Protein AF-A0A433PZR9-F1 (afdb_monomer_lite)

Secondary structure (DSSP, 8-state):
--S----EEEEEE--S---SS----EEEE-SS--EE----HHHHSS-STTSHHHHTTTPPEEEEETTTTEEEESSGGGHHHHHHHHHHTHHHHTEEEEEETHHHHHTTS--TTT-TTS-SEEEEEPTT----S-SS--EE--SSSHHHH---EEEE-TTSPPEEEEEEE-GGGHHHHHHHHTT--GGGSHHHHHHTPPPPTT--

Structure (mmCIF, N/CA/C/O backbone):
data_AF-A0A433PZR9-F1
#
_entry.id   AF-A0A433PZR9-F1
#
loop_
_atom_site.group_PDB
_atom_site.id
_atom_site.type_symbol
_atom_site.label_atom_id
_atom_site.label_alt_id
_atom_site.label_comp_id
_atom_site.label_asym_id
_atom_site.label_entity_id
_atom_site.label_seq_id
_atom_site.pdbx_PDB_ins_code
_atom_site.Cartn_x
_atom_site.Cartn_y
_atom_site.Cartn_z
_atom_site.occupancy
_atom_site.B_iso_or_equiv
_atom_site.auth_seq_id
_atom_site.auth_comp_id
_atom_site.auth_asym_id
_atom_site.auth_atom_id
_atom_site.pdbx_PDB_model_num
ATOM 1 N N . MET A 1 1 ? -4.577 -17.473 -1.925 1.00 27.92 1 MET A N 1
ATOM 2 C CA . MET A 1 1 ? -4.384 -16.644 -0.722 1.00 27.92 1 MET A CA 1
ATOM 3 C C . MET A 1 1 ? -2.933 -16.210 -0.752 1.00 27.92 1 MET A C 1
ATOM 5 O O . MET A 1 1 ? -2.076 -17.038 -0.481 1.00 27.92 1 MET A O 1
ATOM 9 N N . SER A 1 2 ? -2.653 -15.019 -1.280 1.00 31.70 2 SER A N 1
ATOM 10 C CA . SER A 1 2 ? -1.292 -14.481 -1.377 1.00 31.70 2 SER A CA 1
ATOM 11 C C . SER A 1 2 ? -0.936 -13.760 -0.079 1.00 31.70 2 SER A C 1
ATOM 13 O O . SER A 1 2 ? -1.771 -13.080 0.507 1.00 31.70 2 SER A O 1
ATOM 15 N N . GLU A 1 3 ? 0.303 -13.952 0.346 1.00 33.44 3 GLU A N 1
ATOM 16 C CA . GLU A 1 3 ? 0.946 -13.630 1.628 1.00 33.44 3 GLU A CA 1
ATOM 17 C C . GLU A 1 3 ? 1.118 -12.115 1.903 1.00 33.44 3 GLU A C 1
ATOM 19 O O . GLU A 1 3 ? 2.090 -11.697 2.512 1.00 33.44 3 GLU A O 1
ATOM 24 N N . TRP A 1 4 ? 0.185 -11.275 1.433 1.00 39.66 4 TRP A N 1
ATOM 25 C CA . TRP A 1 4 ? 0.282 -9.805 1.428 1.00 39.66 4 TRP A CA 1
ATOM 26 C C . TRP A 1 4 ? -0.793 -9.100 2.272 1.00 39.66 4 TRP A C 1
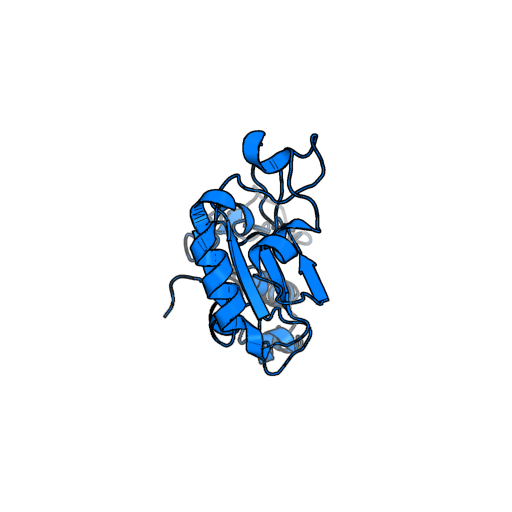ATOM 28 O O . TRP A 1 4 ? -1.127 -7.928 2.073 1.00 39.66 4 TRP A O 1
ATOM 38 N N . GLU A 1 5 ? -1.400 -9.798 3.228 1.00 41.00 5 GLU A N 1
ATOM 39 C CA . GLU A 1 5 ? -2.289 -9.111 4.158 1.00 41.00 5 GLU A CA 1
ATOM 40 C C . GLU A 1 5 ? -1.458 -8.124 4.990 1.00 41.00 5 GLU A C 1
ATOM 42 O O . GLU A 1 5 ? -0.450 -8.477 5.588 1.00 41.00 5 GLU A O 1
ATOM 47 N N . ARG A 1 6 ? -1.855 -6.848 4.998 1.00 54.22 6 ARG A N 1
ATOM 48 C CA . ARG A 1 6 ? -1.232 -5.788 5.806 1.00 54.22 6 ARG A CA 1
ATOM 49 C C . ARG A 1 6 ? -1.562 -6.050 7.274 1.00 54.22 6 ARG A C 1
ATOM 51 O O . ARG A 1 6 ? -2.506 -5.463 7.798 1.00 54.22 6 ARG A O 1
ATOM 58 N N . THR A 1 7 ? -0.867 -7.001 7.891 1.00 48.09 7 THR A N 1
ATOM 59 C CA . THR A 1 7 ? -1.239 -7.599 9.174 1.00 48.09 7 THR A CA 1
ATOM 60 C C . THR A 1 7 ? -0.633 -6.831 10.342 1.00 48.09 7 THR A C 1
ATOM 62 O O . THR A 1 7 ? 0.575 -6.820 10.530 1.00 48.09 7 THR A O 1
ATOM 65 N N . LYS A 1 8 ? -1.444 -6.204 11.189 1.00 55.69 8 LYS A N 1
ATOM 66 C CA . LYS A 1 8 ? -0.955 -5.585 12.432 1.00 55.69 8 LYS A CA 1
ATOM 67 C C . LYS A 1 8 ? -1.253 -6.449 13.645 1.00 55.69 8 LYS A C 1
ATOM 69 O O . LYS A 1 8 ? -2.265 -7.139 13.674 1.00 55.69 8 LYS A O 1
ATOM 74 N N . GLU A 1 9 ? -0.429 -6.313 14.681 1.00 54.94 9 GLU A N 1
ATOM 75 C CA . GLU A 1 9 ? -0.807 -6.707 16.039 1.00 54.94 9 GLU A CA 1
ATOM 76 C C . GLU A 1 9 ? -1.546 -5.557 16.736 1.00 54.94 9 GLU A C 1
ATOM 78 O O . GLU A 1 9 ? -1.141 -4.392 16.658 1.00 54.94 9 GLU A O 1
ATOM 83 N N . MET A 1 10 ? -2.604 -5.891 17.470 1.00 73.06 10 MET A N 1
ATOM 84 C CA . MET A 1 10 ? -3.431 -4.935 18.198 1.00 73.06 10 MET A CA 1
ATOM 85 C C . MET A 1 10 ? -3.244 -5.106 19.707 1.00 73.06 10 MET A C 1
ATOM 87 O O . MET A 1 10 ? -3.272 -6.214 20.245 1.00 73.06 10 MET A O 1
ATOM 91 N N . ARG A 1 11 ? -3.074 -3.993 20.428 1.00 67.50 11 ARG A N 1
ATOM 92 C CA . ARG A 1 11 ? -3.120 -3.980 21.899 1.00 67.50 11 ARG A CA 1
ATOM 93 C C . ARG A 1 11 ? -4.360 -3.240 22.382 1.00 67.50 11 ARG A C 1
ATOM 95 O O . ARG A 1 11 ? -4.650 -2.142 21.913 1.00 67.50 11 ARG A O 1
ATOM 102 N N . VAL A 1 12 ? -5.056 -3.838 23.341 1.00 67.56 12 VAL A N 1
ATOM 103 C CA . VAL A 1 12 ? -6.233 -3.275 24.005 1.00 67.56 12 VAL A CA 1
ATOM 104 C C . VAL A 1 12 ? -5.864 -2.977 25.457 1.00 67.56 12 VAL A C 1
ATOM 106 O O . VAL A 1 12 ? -5.332 -3.851 26.139 1.00 67.56 12 VAL A O 1
ATOM 109 N N . GLY A 1 13 ? -6.082 -1.744 25.915 1.00 56.75 13 GLY A N 1
ATOM 110 C CA . GLY A 1 13 ? -5.731 -1.299 27.270 1.00 56.75 13 GLY A CA 1
ATOM 111 C C . GLY A 1 13 ? -6.943 -0.971 28.149 1.00 56.75 13 GLY A C 1
ATOM 112 O O . GLY A 1 13 ? -7.964 -0.516 27.636 1.00 56.75 13 GLY A O 1
ATOM 113 N N . GLU A 1 14 ? -6.770 -1.145 29.463 1.00 48.28 14 GLU A N 1
ATOM 114 C CA . GLU A 1 14 ? -7.692 -0.783 30.557 1.00 48.28 14 GLU A CA 1
ATOM 115 C C . GLU A 1 14 ? -7.048 0.308 31.443 1.00 48.28 14 GLU A C 1
ATOM 117 O O . GLU A 1 14 ? -5.818 0.386 31.516 1.00 48.28 14 GLU A O 1
ATOM 122 N N . SER A 1 15 ? -7.850 1.120 32.144 1.00 43.47 15 SER A N 1
ATOM 123 C CA . SER A 1 15 ? -7.386 2.000 33.233 1.00 43.47 15 SER A CA 1
ATOM 124 C C . SER A 1 15 ? -8.035 1.615 34.564 1.00 43.47 15 SER A C 1
ATOM 126 O O . SER A 1 15 ? -9.212 1.264 34.581 1.00 43.47 15 SER A O 1
ATOM 128 N N . GLU A 1 16 ? -7.321 1.778 35.681 1.00 47.66 16 GLU A N 1
ATOM 129 C CA . GLU A 1 16 ? -7.870 1.572 37.028 1.00 47.66 16 GLU A CA 1
ATOM 130 C C . GLU A 1 16 ? -9.112 2.452 37.290 1.00 47.66 16 GLU A C 1
ATOM 132 O O . GLU A 1 16 ? -9.072 3.667 37.105 1.00 47.66 16 GLU A O 1
ATOM 137 N N . ASN A 1 17 ? -10.212 1.805 37.704 1.00 46.81 17 ASN A N 1
ATOM 138 C CA . ASN A 1 17 ? -11.465 2.347 38.256 1.00 46.81 17 ASN A CA 1
ATOM 139 C C . ASN A 1 17 ? -11.809 3.811 37.910 1.00 46.81 17 ASN A C 1
ATOM 141 O O . ASN A 1 17 ? -11.573 4.726 38.701 1.00 46.81 17 ASN A O 1
ATOM 145 N N . VAL A 1 18 ? -12.510 4.019 36.791 1.00 47.97 18 VAL A N 1
ATOM 146 C CA . VAL A 1 18 ? -13.209 5.285 36.517 1.00 47.97 18 VAL A CA 1
ATOM 147 C C . VAL A 1 18 ? -14.696 5.115 36.833 1.00 47.97 18 VAL A C 1
ATOM 149 O O . VAL A 1 18 ? -15.416 4.367 36.171 1.00 47.97 18 VAL A O 1
ATOM 152 N N . SER A 1 19 ? -15.165 5.806 37.873 1.00 45.94 19 SER A N 1
ATOM 153 C CA . SER A 1 19 ? -16.570 5.846 38.276 1.00 45.94 19 SER A CA 1
ATOM 154 C C . SER A 1 19 ? -17.434 6.569 37.232 1.00 45.94 19 SER A C 1
ATOM 156 O O . SER A 1 19 ? -17.274 7.755 36.970 1.00 45.94 19 SER A O 1
ATOM 158 N N . SER A 1 20 ? -18.361 5.819 36.630 1.00 50.31 20 SER A N 1
ATOM 159 C CA . SER A 1 20 ? -19.665 6.243 36.079 1.00 50.31 20 SER A CA 1
ATOM 160 C C . SER A 1 20 ? -19.802 7.642 35.437 1.00 50.31 20 SER A C 1
ATOM 162 O O . SER A 1 20 ? -20.786 8.337 35.693 1.00 50.31 20 SER A O 1
ATOM 164 N N . GLY A 1 21 ? -18.892 8.044 34.548 1.00 44.69 21 GLY A N 1
ATOM 165 C CA . GLY A 1 21 ? -19.048 9.245 33.720 1.00 44.69 21 GLY A CA 1
ATOM 166 C C . GLY A 1 21 ? -18.350 9.074 32.374 1.00 44.69 21 GLY A C 1
ATOM 167 O O . GLY A 1 21 ? -17.197 8.665 32.354 1.00 44.69 21 GLY A O 1
ATOM 168 N N . ASN A 1 22 ? -19.086 9.313 31.277 1.00 45.94 22 ASN A N 1
ATOM 169 C CA . ASN A 1 22 ? -18.684 9.266 29.859 1.00 45.94 22 ASN A CA 1
ATOM 170 C C . ASN A 1 22 ? -17.296 8.662 29.584 1.00 45.94 22 ASN A C 1
ATOM 172 O O . ASN A 1 22 ? -16.284 9.361 29.604 1.00 45.94 22 ASN A O 1
ATOM 176 N N . ALA A 1 23 ? -17.268 7.359 29.292 1.00 50.34 23 ALA A N 1
ATOM 177 C CA . ALA A 1 23 ? -16.049 6.665 28.900 1.00 50.34 23 ALA A CA 1
ATOM 178 C C . ALA A 1 23 ? -15.468 7.323 27.638 1.00 50.34 23 ALA A C 1
ATOM 180 O O . ALA A 1 23 ? -16.079 7.296 26.572 1.00 50.34 23 ALA A O 1
ATOM 181 N N . CYS A 1 24 ? -14.295 7.940 27.764 1.00 49.03 24 CYS A N 1
ATOM 182 C CA . CYS A 1 24 ? -13.573 8.484 26.623 1.00 49.03 24 CYS A CA 1
ATOM 183 C C . CYS A 1 24 ? -12.983 7.313 25.825 1.00 49.03 24 CYS A C 1
ATOM 185 O O . CYS A 1 24 ? -12.173 6.545 26.350 1.00 49.03 24 CYS A O 1
ATOM 187 N N . HIS A 1 25 ? -13.421 7.144 24.578 1.00 60.56 25 HIS A N 1
ATOM 188 C CA . HIS A 1 25 ? -12.848 6.160 23.663 1.00 60.56 25 HIS A CA 1
ATOM 189 C C . HIS A 1 25 ? -11.612 6.784 23.013 1.00 60.56 25 HIS A C 1
ATOM 191 O O . HIS A 1 25 ? -11.708 7.834 22.380 1.00 60.56 25 HIS A O 1
ATOM 197 N N . LEU A 1 26 ? -10.450 6.153 23.169 1.00 59.19 26 LEU A N 1
ATOM 198 C CA . LEU A 1 26 ? -9.193 6.655 22.629 1.00 59.19 26 LEU A CA 1
ATOM 199 C C . LEU A 1 26 ? -8.562 5.583 21.744 1.00 59.19 26 LEU A C 1
ATOM 201 O O . LEU A 1 26 ? -8.102 4.551 22.223 1.00 59.19 26 LEU A O 1
ATOM 205 N N . CYS A 1 27 ? -8.541 5.831 20.438 1.00 61.91 27 CYS A N 1
ATOM 206 C CA . CYS A 1 27 ? -7.845 4.989 19.473 1.00 61.91 27 CYS A CA 1
ATOM 207 C C . CYS A 1 27 ? -6.578 5.714 19.024 1.00 61.91 27 CYS A C 1
ATOM 209 O O . CYS A 1 27 ? -6.657 6.768 18.395 1.00 61.91 27 CYS A O 1
ATOM 211 N N . HIS A 1 28 ? -5.415 5.144 19.328 1.00 65.81 28 HIS A N 1
ATOM 212 C CA . HIS A 1 28 ? -4.144 5.608 18.788 1.00 65.81 28 HIS A CA 1
ATOM 213 C C . HIS A 1 28 ? -3.715 4.673 17.664 1.00 65.81 28 HIS A C 1
ATOM 215 O O . HIS A 1 28 ? -3.451 3.489 17.874 1.00 65.81 28 HIS A O 1
ATOM 221 N N . THR A 1 29 ? -3.614 5.230 16.464 1.00 61.16 29 THR A N 1
ATOM 222 C CA . THR A 1 29 ? -2.998 4.566 15.319 1.00 61.16 29 THR A CA 1
ATOM 223 C C . THR A 1 29 ? -1.936 5.484 14.748 1.00 61.16 29 THR A C 1
ATOM 225 O O . THR A 1 29 ? -2.136 6.694 14.635 1.00 61.16 29 THR A O 1
ATOM 228 N N . LEU A 1 30 ? -0.811 4.906 14.349 1.00 60.47 30 LEU A N 1
ATOM 229 C CA . LEU A 1 30 ? 0.076 5.562 13.396 1.00 60.47 30 LEU A CA 1
ATOM 230 C C . LEU A 1 30 ? -0.455 5.278 11.983 1.00 60.47 30 LEU A C 1
ATOM 232 O O . LEU A 1 30 ? -1.142 4.277 11.763 1.00 60.47 30 LEU A O 1
ATOM 236 N N . ARG A 1 31 ? -0.218 6.196 11.042 1.00 55.00 31 ARG A N 1
ATOM 237 C CA . ARG A 1 31 ? -0.743 6.086 9.670 1.00 55.00 31 ARG A CA 1
ATOM 238 C C . ARG A 1 31 ? 0.196 5.307 8.749 1.00 55.00 31 ARG A C 1
ATOM 240 O O . ARG A 1 31 ? -0.294 4.583 7.892 1.00 55.00 31 ARG A O 1
ATOM 247 N N . ILE A 1 32 ? 1.506 5.476 8.921 1.00 57.03 32 ILE A N 1
ATOM 248 C CA . ILE A 1 32 ? 2.554 4.906 8.063 1.00 57.03 32 ILE A CA 1
ATOM 249 C C . ILE A 1 32 ? 3.771 4.5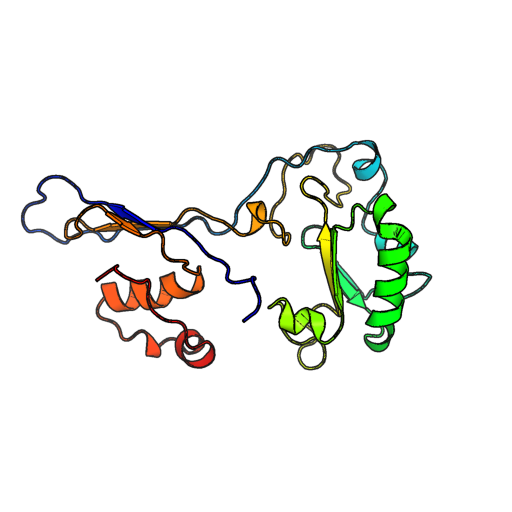85 8.940 1.00 57.03 32 ILE A C 1
ATOM 251 O O . ILE A 1 32 ? 4.042 5.331 9.889 1.00 57.03 32 ILE A O 1
ATOM 255 N N . GLY A 1 33 ? 4.452 3.471 8.660 1.00 55.88 33 GLY A N 1
ATOM 256 C CA . GLY A 1 33 ? 5.750 3.157 9.250 1.00 55.88 33 GLY A CA 1
ATOM 257 C C . GLY A 1 33 ? 6.830 4.058 8.653 1.00 55.88 33 GLY A C 1
ATOM 258 O O . GLY A 1 33 ? 6.591 4.775 7.686 1.00 55.88 33 GLY A O 1
ATOM 259 N N . SER A 1 34 ? 8.008 4.091 9.255 1.00 53.72 34 SER A N 1
ATOM 260 C CA . SER A 1 34 ? 9.166 4.792 8.703 1.00 53.72 34 SER A CA 1
ATOM 261 C C . SER A 1 34 ? 10.404 4.104 9.236 1.00 53.72 34 SER A C 1
ATOM 263 O O . SER A 1 34 ? 10.459 3.771 10.424 1.00 53.72 34 SER A O 1
ATOM 265 N N . SER A 1 35 ? 11.403 3.907 8.384 1.00 56.12 35 SER A N 1
ATOM 266 C CA . SER A 1 35 ? 12.665 3.327 8.815 1.00 56.12 35 SER A CA 1
ATOM 267 C C . SER A 1 35 ? 13.855 4.208 8.505 1.00 56.12 35 SER A C 1
ATOM 269 O O . SER A 1 35 ? 13.857 5.023 7.579 1.00 56.12 35 SER A O 1
ATOM 271 N N . SER A 1 36 ? 14.888 4.025 9.327 1.00 50.69 36 SER A N 1
ATOM 272 C CA . SER A 1 36 ? 16.222 4.534 9.046 1.00 50.69 36 SER A CA 1
ATOM 273 C C . SER A 1 36 ? 16.705 3.877 7.765 1.00 50.69 36 SER A C 1
ATOM 275 O O . SER A 1 36 ? 17.031 2.690 7.752 1.00 50.69 36 SER A O 1
ATOM 277 N N . LYS A 1 37 ? 16.781 4.655 6.694 1.00 60.25 37 LYS A N 1
ATOM 278 C CA . LYS A 1 37 ? 17.334 4.182 5.435 1.00 60.25 37 LYS A CA 1
ATOM 279 C C . LYS A 1 37 ? 18.821 4.518 5.478 1.00 60.25 37 LYS A C 1
ATOM 281 O O . LYS A 1 37 ? 19.199 5.691 5.538 1.00 60.25 37 LYS A O 1
ATOM 286 N N . THR A 1 38 ? 19.682 3.502 5.531 1.00 44.84 38 THR A N 1
ATOM 287 C CA . THR A 1 38 ? 21.121 3.733 5.382 1.00 44.84 38 THR A CA 1
ATOM 288 C C . THR A 1 38 ? 21.337 4.329 4.008 1.00 44.84 38 THR A C 1
ATOM 290 O O . THR A 1 38 ? 21.094 3.679 2.996 1.00 44.84 38 THR A O 1
ATOM 293 N N . THR A 1 39 ? 21.800 5.571 3.970 1.00 45.28 39 THR A N 1
ATOM 294 C CA . THR A 1 39 ? 22.339 6.149 2.752 1.00 45.28 39 THR A CA 1
ATOM 295 C C . THR A 1 39 ? 23.592 5.349 2.413 1.00 45.28 39 THR A C 1
ATOM 297 O O . THR A 1 39 ? 24.688 5.689 2.854 1.00 45.28 39 THR A O 1
ATOM 300 N N . ASP A 1 40 ? 23.462 4.274 1.633 1.00 43.09 40 ASP A N 1
ATOM 301 C CA . ASP A 1 40 ? 24.597 3.865 0.826 1.00 43.09 40 ASP A CA 1
ATOM 302 C C . ASP A 1 40 ? 24.841 5.022 -0.149 1.00 43.09 40 ASP A C 1
ATOM 304 O O . ASP A 1 40 ? 24.155 5.208 -1.159 1.00 43.09 40 ASP A O 1
ATOM 308 N N . MET A 1 41 ? 25.767 5.901 0.235 1.00 40.53 41 MET A N 1
ATOM 309 C CA . MET A 1 41 ? 26.127 7.100 -0.516 1.00 40.53 41 MET A CA 1
ATOM 310 C C . MET A 1 41 ? 26.665 6.771 -1.913 1.00 40.53 41 MET A C 1
ATOM 312 O O . MET A 1 41 ? 26.818 7.690 -2.722 1.00 40.53 41 MET A O 1
ATOM 316 N N . THR A 1 42 ? 26.919 5.499 -2.242 1.00 40.12 42 THR A N 1
ATOM 317 C CA . THR A 1 42 ? 27.209 5.101 -3.623 1.00 40.12 42 THR A CA 1
ATOM 318 C C . THR A 1 42 ? 25.969 5.145 -4.531 1.00 40.12 42 THR A C 1
ATOM 320 O O . THR A 1 42 ? 26.122 5.456 -5.714 1.00 40.12 42 THR A O 1
ATOM 323 N N . LEU A 1 43 ? 24.750 4.987 -3.989 1.00 45.50 43 LEU A N 1
ATOM 324 C CA . LEU A 1 43 ? 23.478 5.064 -4.731 1.00 45.50 43 LEU A CA 1
ATOM 325 C C . LEU A 1 43 ? 22.653 6.330 -4.444 1.00 45.50 43 LEU A C 1
ATOM 327 O O . LEU A 1 43 ? 21.845 6.724 -5.275 1.00 45.50 43 LEU A O 1
ATOM 331 N N . SER A 1 44 ? 22.861 7.044 -3.333 1.00 41.09 44 SER A N 1
ATOM 332 C CA . SER A 1 44 ? 22.134 8.313 -3.100 1.00 41.09 44 SER A CA 1
ATOM 333 C C . SER A 1 44 ? 22.773 9.533 -3.777 1.00 41.09 44 SER A C 1
ATOM 335 O O . SER A 1 44 ? 22.128 10.559 -3.979 1.00 41.09 44 SER A O 1
ATOM 337 N N . SER A 1 45 ? 24.050 9.447 -4.169 1.00 34.22 45 SER A N 1
ATOM 338 C CA . SER A 1 45 ? 24.799 10.603 -4.683 1.00 34.22 45 SER A CA 1
ATOM 339 C C . SER A 1 45 ? 24.684 10.837 -6.195 1.00 34.22 45 SER A C 1
ATOM 341 O O . SER A 1 45 ? 25.233 11.824 -6.690 1.00 34.22 45 SER A O 1
ATOM 343 N N . LYS A 1 46 ? 23.956 9.986 -6.931 1.00 41.94 46 LYS A N 1
ATOM 344 C CA . LYS A 1 46 ? 23.846 10.068 -8.401 1.00 41.94 46 LYS A CA 1
ATOM 345 C C . LYS A 1 46 ? 22.414 10.092 -8.962 1.00 41.94 46 LYS A C 1
ATOM 347 O O . LYS A 1 46 ? 22.265 10.386 -10.141 1.00 41.94 46 LYS A O 1
ATOM 352 N N . PHE A 1 47 ? 21.366 9.851 -8.174 1.00 52.03 47 PHE A N 1
ATOM 353 C CA . PHE A 1 47 ? 20.112 9.308 -8.717 1.00 52.03 47 PHE A CA 1
ATOM 354 C C . PHE A 1 47 ? 18.877 10.195 -8.457 1.00 52.03 47 PHE A C 1
ATOM 356 O O . PHE A 1 47 ? 18.039 9.904 -7.611 1.00 52.03 47 PHE A O 1
ATOM 363 N N . GLY A 1 48 ? 18.773 11.307 -9.197 1.00 51.34 48 GLY A N 1
ATOM 364 C CA . GLY A 1 48 ? 17.549 12.127 -9.293 1.00 51.34 48 GLY A CA 1
ATOM 365 C C . GLY A 1 48 ? 16.548 11.609 -10.344 1.00 51.34 48 GLY A C 1
ATOM 366 O O . GLY A 1 48 ? 16.839 10.642 -11.043 1.00 51.34 48 GLY A O 1
ATOM 367 N N . GLU A 1 49 ? 15.400 12.293 -10.506 1.00 48.19 49 GLU A N 1
ATOM 368 C CA . GLU A 1 49 ? 14.238 11.923 -11.361 1.00 48.19 49 GLU A CA 1
ATOM 369 C C . GLU A 1 49 ? 14.560 11.414 -12.779 1.00 48.19 49 GLU A C 1
ATOM 371 O O . GLU A 1 49 ? 13.776 10.676 -13.372 1.00 48.19 49 GLU A O 1
ATOM 376 N N . LYS A 1 50 ? 15.721 11.789 -13.322 1.00 50.78 50 LYS A N 1
ATOM 377 C CA . LYS A 1 50 ? 16.170 11.420 -14.667 1.00 50.78 50 LYS A CA 1
ATOM 378 C C . LYS A 1 50 ? 16.660 9.978 -14.804 1.00 50.78 50 LYS A C 1
ATOM 380 O O . LYS A 1 50 ? 16.854 9.554 -15.934 1.00 50.78 50 LYS A O 1
ATOM 385 N N . ILE A 1 51 ? 16.896 9.237 -13.717 1.00 55.22 51 ILE A N 1
ATOM 386 C CA . ILE A 1 51 ? 17.606 7.954 -13.826 1.00 55.22 51 ILE A CA 1
ATOM 387 C C . ILE A 1 51 ? 16.704 6.754 -14.119 1.00 55.22 51 ILE A C 1
ATOM 389 O O . ILE A 1 51 ? 17.125 5.870 -14.858 1.00 55.22 51 ILE A O 1
ATOM 393 N N . PHE A 1 52 ? 15.452 6.731 -13.664 1.00 57.34 52 PHE A N 1
ATOM 394 C CA . PHE A 1 52 ? 14.553 5.660 -14.109 1.00 57.34 52 PHE A CA 1
ATOM 395 C C . PHE A 1 52 ? 14.395 5.656 -15.630 1.00 57.34 52 PHE A C 1
ATOM 397 O O . PHE A 1 52 ? 14.529 4.608 -16.243 1.00 57.34 52 PHE A O 1
ATOM 404 N N . ALA A 1 53 ? 14.296 6.832 -16.254 1.00 57.66 53 ALA A N 1
ATOM 405 C CA . ALA A 1 53 ? 14.291 6.953 -17.710 1.00 57.66 53 ALA A CA 1
ATOM 406 C C . ALA A 1 53 ? 15.560 6.379 -18.384 1.00 57.66 53 ALA A C 1
ATOM 408 O O . ALA A 1 53 ? 15.495 5.948 -19.530 1.00 57.66 53 ALA A O 1
ATOM 409 N N . ILE A 1 54 ? 16.707 6.342 -17.688 1.00 62.97 54 ILE A N 1
ATOM 410 C CA . ILE A 1 54 ? 17.951 5.724 -18.189 1.00 62.97 54 ILE A CA 1
ATOM 411 C C . ILE A 1 54 ? 17.845 4.194 -18.153 1.00 62.97 54 ILE A C 1
ATOM 413 O O . ILE A 1 54 ? 18.294 3.529 -19.081 1.00 62.97 54 ILE A O 1
ATOM 417 N N . PHE A 1 55 ? 17.232 3.637 -17.108 1.00 69.12 55 PHE A N 1
ATOM 418 C CA . PHE A 1 55 ? 17.059 2.191 -16.931 1.00 69.12 55 PHE A CA 1
ATOM 419 C C . PHE A 1 55 ? 15.803 1.628 -17.598 1.00 69.12 55 PHE A C 1
ATOM 421 O O . PHE A 1 55 ? 15.509 0.451 -17.445 1.00 69.12 55 PHE A O 1
ATOM 428 N N . LEU A 1 56 ? 15.068 2.453 -18.338 1.00 71.94 56 LEU A N 1
ATOM 429 C CA . LEU A 1 56 ? 13.884 2.055 -19.094 1.00 71.94 56 LEU A CA 1
ATOM 430 C C . LEU A 1 56 ? 14.182 1.854 -20.591 1.00 71.94 56 LEU A C 1
ATOM 432 O O . LEU A 1 56 ? 13.257 1.703 -21.374 1.00 71.94 56 LEU A O 1
ATOM 436 N N . ASP A 1 57 ? 15.458 1.840 -20.998 1.00 75.81 57 ASP A N 1
ATOM 437 C CA . ASP A 1 57 ? 15.904 1.577 -22.382 1.00 75.81 57 ASP A CA 1
ATOM 438 C C . ASP A 1 57 ? 15.174 2.421 -23.450 1.00 75.81 57 ASP A C 1
ATOM 440 O O . ASP A 1 57 ? 14.729 1.944 -24.490 1.00 75.81 57 ASP A O 1
ATOM 444 N N . GLY A 1 58 ? 14.986 3.712 -23.161 1.00 69.94 58 GLY A N 1
ATOM 445 C CA . GLY A 1 58 ? 14.288 4.640 -24.056 1.00 69.94 58 GLY A CA 1
ATOM 446 C C . GLY A 1 58 ? 12.759 4.606 -23.964 1.00 69.94 58 GLY A C 1
ATOM 447 O O . GLY A 1 58 ? 12.108 5.436 -24.603 1.00 69.94 58 GLY A O 1
ATOM 448 N N . ILE A 1 59 ? 12.175 3.729 -23.138 1.00 76.25 59 ILE A N 1
ATOM 449 C CA . ILE A 1 59 ? 10.749 3.786 -22.803 1.00 76.25 59 ILE A CA 1
ATOM 450 C C . ILE A 1 59 ? 10.491 5.063 -22.006 1.00 76.25 59 ILE A C 1
ATOM 452 O O . ILE A 1 59 ? 11.150 5.371 -21.009 1.00 76.25 59 ILE A O 1
ATOM 456 N N . THR A 1 60 ? 9.515 5.835 -22.473 1.00 76.38 60 THR A N 1
ATOM 457 C CA . THR A 1 60 ? 9.169 7.117 -21.863 1.00 76.38 60 THR A CA 1
ATOM 458 C C . THR A 1 60 ? 8.188 6.914 -20.717 1.00 76.38 60 THR A C 1
ATOM 460 O O . THR A 1 60 ? 7.151 6.269 -20.857 1.00 76.38 60 THR A O 1
ATOM 463 N N . GLN A 1 61 ? 8.515 7.494 -19.569 1.00 72.81 61 GLN A N 1
ATOM 464 C CA . GLN A 1 61 ? 7.640 7.580 -18.403 1.00 72.81 61 GLN A CA 1
ATOM 465 C C . GLN A 1 61 ? 6.867 8.907 -18.424 1.00 72.81 61 GLN A C 1
ATOM 467 O O . GLN A 1 61 ? 7.417 9.937 -18.820 1.00 72.81 61 GLN A O 1
ATOM 472 N N . SER A 1 62 ? 5.622 8.902 -17.959 1.00 65.00 62 SER A N 1
ATOM 473 C CA . SER A 1 62 ? 4.834 10.123 -17.754 1.00 65.00 62 SER A CA 1
ATOM 474 C C . SER A 1 62 ? 5.031 10.699 -16.348 1.00 65.00 62 SER A C 1
ATOM 476 O O . SER A 1 62 ? 5.075 11.917 -16.178 1.00 65.00 62 SER A O 1
ATOM 478 N N . SER A 1 63 ? 5.218 9.845 -15.339 1.00 67.44 63 SER A N 1
ATOM 479 C CA . SER A 1 63 ? 5.548 10.251 -13.972 1.00 67.44 63 SER A CA 1
ATOM 480 C C . SER A 1 63 ? 6.192 9.103 -13.195 1.00 67.44 63 SER A C 1
ATOM 482 O O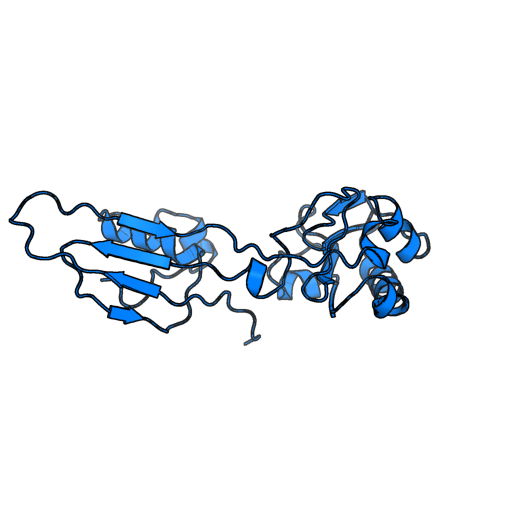 . SER A 1 63 ? 5.995 7.930 -13.515 1.00 67.44 63 SER A O 1
ATOM 484 N N . ILE A 1 64 ? 6.982 9.442 -12.170 1.00 70.19 64 ILE A N 1
ATOM 485 C CA . ILE A 1 64 ? 7.513 8.461 -11.219 1.00 70.19 64 ILE A CA 1
ATOM 486 C C . ILE A 1 64 ? 7.404 8.989 -9.803 1.00 70.19 64 ILE A C 1
ATOM 488 O O . ILE A 1 64 ? 7.797 10.118 -9.512 1.00 70.19 64 ILE A O 1
ATOM 492 N N . TYR A 1 65 ? 6.949 8.118 -8.910 1.00 70.50 65 TYR A N 1
ATOM 493 C CA . TYR A 1 65 ? 7.024 8.333 -7.481 1.00 70.50 65 TYR A CA 1
ATOM 494 C C . TYR A 1 65 ? 8.133 7.469 -6.877 1.00 70.50 65 TYR A C 1
ATOM 496 O O . TYR A 1 65 ? 7.940 6.324 -6.475 1.00 70.50 65 TYR A O 1
ATOM 504 N N . GLN A 1 66 ? 9.319 8.068 -6.827 1.00 61.56 66 GLN A N 1
ATOM 505 C CA . GLN A 1 66 ? 10.604 7.424 -6.546 1.00 61.56 66 GLN A CA 1
ATOM 506 C C . GLN A 1 66 ? 10.705 6.806 -5.137 1.00 61.56 66 GLN A C 1
ATOM 508 O O . GLN A 1 66 ? 11.496 5.900 -4.909 1.00 61.56 66 GLN A O 1
ATOM 513 N N . HIS A 1 67 ? 9.894 7.260 -4.179 1.00 62.12 67 HIS A N 1
ATOM 514 C CA . HIS A 1 67 ? 9.936 6.757 -2.799 1.00 62.12 67 HIS A CA 1
ATOM 515 C C . HIS A 1 67 ? 9.073 5.509 -2.580 1.00 62.12 67 HIS A C 1
ATOM 517 O O . HIS A 1 67 ? 9.406 4.683 -1.739 1.00 62.12 67 HIS A O 1
ATOM 523 N N . ALA A 1 68 ? 7.995 5.365 -3.356 1.00 65.06 68 ALA A N 1
ATOM 524 C CA . ALA A 1 68 ? 7.129 4.186 -3.330 1.00 65.06 68 ALA A CA 1
ATOM 525 C C . ALA A 1 68 ? 7.367 3.259 -4.530 1.00 65.06 68 ALA A C 1
ATOM 527 O O . ALA A 1 68 ? 6.642 2.293 -4.701 1.00 65.06 68 ALA A O 1
ATOM 528 N N . GLY A 1 69 ? 8.351 3.557 -5.387 1.00 80.00 69 GLY A N 1
ATOM 529 C CA . GLY A 1 69 ? 8.662 2.712 -6.537 1.00 80.00 69 GLY A CA 1
ATOM 530 C C . GLY A 1 69 ? 7.545 2.640 -7.581 1.00 80.00 69 GLY A C 1
ATOM 531 O O . GLY A 1 69 ? 7.362 1.596 -8.191 1.00 80.00 69 GLY A O 1
ATOM 532 N N . LEU A 1 70 ? 6.772 3.711 -7.777 1.00 86.81 70 LEU A N 1
ATOM 533 C CA . LEU A 1 70 ? 5.623 3.711 -8.696 1.00 86.81 70 LEU A CA 1
ATOM 534 C C . LEU A 1 70 ? 5.990 4.391 -10.012 1.00 86.81 70 LEU A C 1
ATOM 536 O O . LEU A 1 70 ? 6.493 5.517 -9.994 1.00 86.81 70 LEU A O 1
ATOM 540 N N . ILE A 1 71 ? 5.710 3.745 -11.140 1.00 87.81 71 ILE A N 1
ATOM 541 C CA . ILE A 1 71 ? 6.089 4.217 -12.474 1.00 87.81 71 ILE A CA 1
ATOM 542 C C . ILE A 1 71 ? 4.859 4.217 -13.378 1.00 87.81 71 ILE A C 1
ATOM 544 O O . ILE A 1 71 ? 4.226 3.181 -13.581 1.00 87.81 71 ILE A O 1
ATOM 548 N N . TRP A 1 72 ? 4.557 5.375 -13.963 1.00 89.94 72 TRP A N 1
ATOM 549 C CA . TRP A 1 72 ? 3.570 5.508 -15.031 1.00 89.94 72 TRP A CA 1
ATOM 550 C C . TRP A 1 72 ? 4.293 5.664 -16.360 1.00 89.94 72 TRP A C 1
ATOM 552 O O . TRP A 1 72 ? 5.134 6.551 -16.527 1.00 89.94 72 TRP A O 1
ATOM 562 N N . LEU A 1 73 ? 3.952 4.819 -17.322 1.00 89.62 73 LEU A N 1
ATOM 563 C CA . LEU A 1 73 ? 4.516 4.842 -18.661 1.00 89.62 73 LEU A CA 1
ATOM 564 C C . LEU A 1 73 ? 3.693 5.771 -19.554 1.00 89.62 73 LEU A C 1
ATOM 566 O O . LEU A 1 73 ? 2.487 5.947 -19.379 1.00 89.62 73 LEU A O 1
ATOM 570 N N . GLN A 1 74 ? 4.348 6.404 -20.523 1.00 87.94 74 GLN A N 1
ATOM 571 C CA . GLN A 1 74 ? 3.656 7.183 -21.549 1.00 87.94 74 GLN A CA 1
ATOM 572 C C . GLN A 1 74 ? 2.818 6.262 -22.447 1.00 87.94 74 GLN A C 1
ATOM 574 O O . GLN A 1 74 ? 1.717 6.627 -22.860 1.00 87.94 74 GLN A O 1
ATOM 579 N N . ASN A 1 75 ? 3.340 5.065 -22.717 1.00 89.56 75 ASN A N 1
ATOM 580 C CA . ASN A 1 75 ? 2.638 3.970 -23.364 1.00 89.56 75 ASN A CA 1
ATOM 581 C C . ASN A 1 75 ? 2.601 2.764 -22.414 1.00 89.56 75 ASN A C 1
ATOM 583 O O . ASN A 1 75 ? 3.617 2.124 -22.157 1.00 89.56 75 ASN A O 1
ATOM 587 N N . ARG A 1 76 ? 1.408 2.447 -21.905 1.00 88.50 76 ARG A N 1
ATOM 588 C CA . ARG A 1 76 ? 1.202 1.369 -20.921 1.00 88.50 76 ARG A CA 1
ATOM 589 C C . ARG A 1 76 ? 1.536 -0.020 -21.462 1.00 88.50 76 ARG A C 1
ATOM 591 O O . ARG A 1 76 ? 1.887 -0.902 -20.690 1.00 88.50 76 ARG A O 1
ATOM 598 N N . GLY A 1 77 ? 1.472 -0.204 -22.785 1.00 90.19 77 GLY A N 1
ATOM 599 C CA . GLY A 1 77 ? 1.851 -1.459 -23.440 1.00 90.19 77 GLY A CA 1
ATOM 600 C C . GLY A 1 77 ? 3.334 -1.815 -23.293 1.00 90.19 77 GLY A C 1
ATOM 601 O O . GLY A 1 77 ? 3.712 -2.948 -23.578 1.00 90.19 77 GLY A O 1
ATOM 602 N N . ASP A 1 78 ? 4.159 -0.880 -22.818 1.00 92.06 78 ASP A N 1
ATOM 603 C CA . ASP A 1 78 ? 5.592 -1.086 -22.630 1.00 92.06 78 ASP A CA 1
ATOM 604 C C . ASP A 1 78 ? 5.939 -1.660 -21.239 1.00 92.06 78 ASP A C 1
ATOM 606 O O . ASP A 1 78 ? 7.119 -1.835 -20.940 1.00 92.06 78 ASP A O 1
ATOM 610 N N . SER A 1 79 ? 4.951 -1.981 -20.386 1.00 91.94 79 SER A N 1
ATOM 611 C CA . SER A 1 79 ? 5.160 -2.444 -18.997 1.00 91.94 79 SER A CA 1
ATOM 612 C C . SER A 1 79 ? 6.096 -3.652 -18.891 1.00 91.94 79 SER A C 1
ATOM 614 O O . SER A 1 79 ? 7.007 -3.659 -18.064 1.00 91.94 79 SER A O 1
ATOM 616 N N . VAL A 1 80 ? 5.952 -4.625 -19.794 1.00 94.06 80 VAL A N 1
ATOM 617 C CA . VAL A 1 80 ? 6.799 -5.827 -19.853 1.00 94.06 80 VAL A CA 1
ATOM 618 C C . VAL A 1 80 ? 8.245 -5.482 -20.221 1.00 94.06 80 VAL A C 1
ATOM 620 O O . VAL A 1 80 ? 9.188 -5.994 -19.618 1.00 94.06 80 VAL A O 1
ATOM 623 N N . ALA A 1 81 ? 8.440 -4.602 -21.205 1.00 93.19 81 ALA A N 1
ATOM 624 C CA . ALA A 1 81 ? 9.772 -4.188 -21.640 1.00 93.19 81 ALA A CA 1
ATOM 625 C C . ALA A 1 81 ? 10.466 -3.329 -20.567 1.00 93.19 81 ALA A C 1
ATOM 627 O O . ALA A 1 81 ? 11.646 -3.528 -20.274 1.00 93.19 81 ALA A O 1
ATOM 628 N N . ALA A 1 82 ? 9.708 -2.441 -19.920 1.00 90.94 82 ALA A N 1
ATOM 629 C CA . ALA A 1 82 ? 10.153 -1.662 -18.773 1.00 90.94 82 ALA A CA 1
ATOM 630 C C . ALA A 1 82 ? 10.601 -2.576 -17.624 1.00 90.94 82 ALA A C 1
ATOM 632 O O . ALA A 1 82 ? 11.713 -2.432 -17.118 1.00 90.94 82 ALA A O 1
ATOM 633 N N . ALA A 1 83 ? 9.777 -3.563 -17.263 1.00 92.06 83 ALA A N 1
ATOM 634 C CA . ALA A 1 83 ? 10.094 -4.549 -16.236 1.00 92.06 83 ALA A CA 1
ATOM 635 C C . ALA A 1 83 ? 11.374 -5.332 -16.557 1.00 92.06 83 ALA A C 1
ATOM 637 O O . ALA A 1 83 ? 12.250 -5.458 -15.703 1.00 92.06 83 ALA A O 1
ATOM 638 N N . ALA A 1 84 ? 11.524 -5.811 -17.796 1.00 93.50 84 ALA A N 1
ATOM 639 C CA . ALA A 1 84 ? 12.718 -6.532 -18.229 1.00 93.50 84 ALA A CA 1
ATOM 640 C C . ALA A 1 84 ? 13.993 -5.683 -18.087 1.00 93.50 84 ALA A C 1
ATOM 642 O O . ALA A 1 84 ? 15.014 -6.173 -17.600 1.00 93.50 84 ALA A O 1
ATOM 643 N N . SER A 1 85 ? 13.926 -4.402 -18.457 1.00 90.00 85 SER A N 1
ATOM 644 C CA . SER A 1 85 ? 15.060 -3.483 -18.327 1.00 90.00 85 SER A CA 1
ATOM 645 C C . SER A 1 85 ? 15.416 -3.201 -16.861 1.00 90.00 85 SER A C 1
ATOM 647 O O . SER A 1 85 ? 16.591 -3.228 -16.481 1.00 90.00 85 SER A O 1
ATOM 649 N N . LEU A 1 86 ? 14.410 -3.036 -15.995 1.00 88.75 86 LEU A N 1
ATOM 650 C CA . LEU A 1 86 ? 14.608 -2.862 -14.552 1.00 88.75 86 LEU A CA 1
ATOM 651 C C . LEU A 1 86 ? 15.224 -4.105 -13.901 1.00 88.75 86 LEU A C 1
ATOM 653 O O . LEU A 1 86 ? 16.179 -3.976 -13.133 1.00 88.75 86 LEU A O 1
ATOM 657 N N . TYR A 1 87 ? 14.762 -5.305 -14.261 1.00 90.62 87 TYR A N 1
ATOM 658 C CA . TYR A 1 87 ? 15.374 -6.558 -13.812 1.00 90.62 87 TYR A CA 1
ATOM 659 C C . TYR A 1 87 ? 16.822 -6.703 -14.288 1.00 90.62 87 TYR A C 1
ATOM 661 O O . TYR A 1 87 ? 17.686 -7.105 -13.508 1.00 90.62 87 TYR A O 1
ATOM 669 N N . GLY A 1 88 ? 17.120 -6.315 -15.532 1.00 89.19 88 GLY A N 1
ATOM 670 C CA . GLY A 1 88 ? 18.488 -6.300 -16.060 1.00 89.19 88 GLY A CA 1
ATOM 671 C C . GLY A 1 88 ? 19.444 -5.405 -15.260 1.00 89.19 88 GLY A C 1
ATOM 672 O O . GLY A 1 88 ? 20.649 -5.646 -15.242 1.00 89.19 88 GLY A O 1
ATOM 673 N N . ASN A 1 89 ? 18.905 -4.413 -14.547 1.00 85.06 89 ASN A N 1
ATOM 674 C CA . ASN A 1 89 ? 19.650 -3.468 -13.719 1.00 85.06 89 ASN A CA 1
ATOM 675 C C . ASN A 1 89 ? 19.425 -3.670 -12.210 1.00 85.06 89 ASN A C 1
ATOM 677 O O . ASN A 1 89 ? 19.821 -2.808 -11.421 1.00 85.06 89 ASN A O 1
ATOM 681 N N . ALA A 1 90 ? 18.837 -4.797 -11.790 1.00 86.44 90 ALA A N 1
ATOM 682 C CA . ALA A 1 90 ? 18.356 -5.019 -10.425 1.00 86.44 90 ALA A CA 1
ATOM 683 C C . ALA A 1 90 ? 19.402 -4.716 -9.339 1.00 86.44 90 ALA A C 1
ATOM 685 O O . ALA A 1 90 ? 19.113 -4.005 -8.378 1.00 86.44 90 ALA A O 1
ATOM 686 N N . SER A 1 91 ? 20.643 -5.176 -9.518 1.00 85.38 91 SER A N 1
ATOM 687 C CA . SER A 1 91 ? 21.738 -4.926 -8.568 1.00 85.38 91 SER A CA 1
ATOM 688 C C . SER A 1 91 ? 22.157 -3.457 -8.497 1.00 85.38 91 SER A C 1
ATOM 690 O O . SER A 1 91 ? 22.550 -2.980 -7.437 1.00 85.38 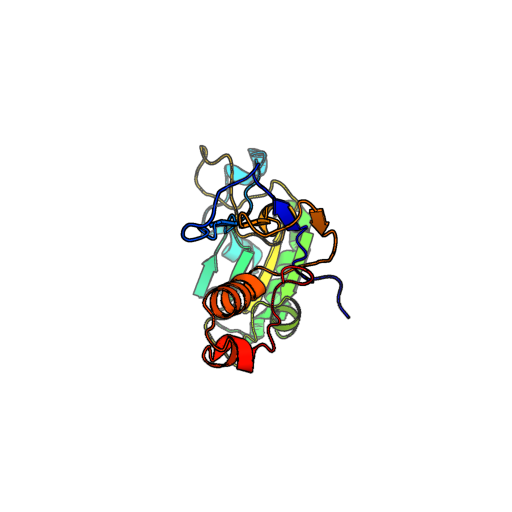91 SER A O 1
ATOM 692 N N . THR A 1 92 ? 22.059 -2.728 -9.611 1.00 81.38 92 THR A N 1
ATOM 693 C CA . THR A 1 92 ? 22.439 -1.311 -9.692 1.00 81.38 92 THR A CA 1
ATOM 694 C C . THR A 1 92 ? 21.401 -0.420 -9.026 1.00 81.38 92 THR A C 1
ATOM 696 O O . THR A 1 92 ? 21.759 0.577 -8.407 1.00 81.38 92 THR A O 1
ATOM 699 N N . ILE A 1 93 ? 20.120 -0.771 -9.144 1.00 78.94 93 ILE A N 1
ATOM 700 C CA . ILE A 1 93 ? 19.021 0.024 -8.583 1.00 78.94 93 ILE A CA 1
ATOM 701 C C . ILE A 1 93 ? 18.551 -0.487 -7.216 1.00 78.94 93 ILE A C 1
ATOM 703 O O . ILE A 1 93 ? 17.674 0.120 -6.613 1.00 78.94 93 ILE A O 1
ATOM 707 N N . GLY A 1 94 ? 19.118 -1.588 -6.715 1.00 82.94 94 GLY A N 1
ATOM 708 C CA . GLY A 1 94 ? 18.674 -2.214 -5.471 1.00 82.94 94 GLY A CA 1
ATOM 709 C C . GLY A 1 94 ? 17.234 -2.727 -5.556 1.00 82.94 94 GLY A C 1
ATOM 710 O O . GLY A 1 94 ? 16.476 -2.556 -4.605 1.00 82.94 94 GLY A O 1
ATOM 711 N N . LEU A 1 95 ? 16.849 -3.308 -6.696 1.00 86.56 95 LEU A N 1
ATOM 712 C CA . LEU A 1 95 ? 15.540 -3.927 -6.900 1.00 86.56 95 LEU A CA 1
ATOM 713 C C . LEU A 1 95 ? 15.455 -5.225 -6.093 1.00 86.56 95 LEU A C 1
ATOM 715 O O . LEU A 1 95 ? 16.311 -6.096 -6.247 1.00 86.56 95 LEU A O 1
ATOM 719 N N . LEU A 1 96 ? 14.424 -5.343 -5.259 1.00 89.31 96 LEU A N 1
ATOM 720 C CA . LEU A 1 96 ? 14.087 -6.573 -4.549 1.00 89.31 96 LEU A CA 1
ATOM 721 C C . LEU A 1 96 ? 12.978 -7.330 -5.283 1.00 89.31 96 LEU A C 1
ATOM 723 O O . LEU A 1 96 ? 13.168 -8.494 -5.612 1.00 89.31 96 LEU A O 1
ATOM 727 N N . ASP A 1 97 ? 11.878 -6.643 -5.591 1.00 91.75 97 ASP A N 1
ATOM 728 C CA . ASP A 1 97 ? 10.724 -7.202 -6.298 1.00 91.75 97 ASP A CA 1
ATOM 729 C C . ASP A 1 97 ? 10.096 -6.181 -7.253 1.00 91.75 97 ASP A C 1
ATOM 731 O O . ASP A 1 97 ? 10.347 -4.974 -7.160 1.00 91.75 97 ASP A O 1
ATOM 735 N N . LEU A 1 98 ? 9.299 -6.670 -8.204 1.00 92.38 98 LEU A N 1
ATOM 736 C CA . LEU A 1 98 ? 8.643 -5.856 -9.223 1.00 92.38 98 LEU A CA 1
ATOM 737 C C . LEU A 1 98 ? 7.305 -6.472 -9.634 1.00 92.38 98 LEU A C 1
ATOM 739 O O . LEU A 1 98 ? 7.199 -7.675 -9.860 1.00 92.38 98 LEU A O 1
ATOM 743 N N . TRP A 1 99 ? 6.309 -5.612 -9.822 1.00 94.12 99 TRP A N 1
ATOM 744 C CA . TRP A 1 99 ? 5.014 -5.944 -10.400 1.00 94.12 99 TRP A CA 1
ATOM 745 C C . TRP A 1 99 ? 4.729 -5.040 -11.592 1.00 94.12 99 TRP A C 1
ATOM 747 O O . TRP A 1 99 ? 4.973 -3.838 -11.543 1.00 94.12 99 TRP A O 1
ATOM 757 N N . GLU A 1 100 ? 4.182 -5.606 -12.660 1.00 93.50 100 GLU A N 1
ATOM 758 C CA . GLU A 1 100 ? 3.809 -4.874 -13.870 1.00 93.50 100 GLU A CA 1
ATOM 759 C C . GLU A 1 100 ? 2.448 -5.350 -14.381 1.00 93.50 100 GLU A C 1
ATOM 761 O O . GLU A 1 100 ? 2.030 -6.476 -14.087 1.00 93.50 100 GLU A O 1
ATOM 766 N N . GLY A 1 101 ? 1.727 -4.478 -15.088 1.00 85.12 101 GLY A N 1
ATOM 767 C CA . GLY A 1 101 ? 0.434 -4.815 -15.684 1.00 85.12 101 GLY A CA 1
ATOM 768 C C . GLY A 1 101 ? -0.554 -5.368 -14.648 1.00 85.12 101 GLY A C 1
ATOM 769 O O . GLY A 1 101 ? -0.801 -4.748 -13.614 1.00 85.12 101 GLY A O 1
ATOM 770 N N . VAL A 1 102 ? -1.093 -6.570 -14.885 1.00 85.00 102 VAL A N 1
ATOM 771 C CA . VAL A 1 102 ? -2.023 -7.233 -13.944 1.00 85.00 102 VAL A CA 1
ATOM 772 C C . VAL A 1 102 ? -1.383 -7.536 -12.583 1.00 85.00 102 VAL A C 1
ATOM 774 O O . VAL A 1 102 ? -2.077 -7.593 -11.567 1.00 85.00 102 VAL A O 1
ATOM 777 N N . GLY A 1 103 ? -0.056 -7.687 -12.531 1.00 90.25 103 GLY A N 1
ATOM 778 C CA . GLY A 1 103 ? 0.682 -7.883 -11.286 1.00 90.25 103 GLY A CA 1
ATOM 779 C C . GLY A 1 103 ? 0.511 -6.715 -10.314 1.00 90.25 103 GLY A C 1
ATOM 780 O O . GLY A 1 103 ? 0.471 -6.936 -9.107 1.00 90.25 103 GLY A O 1
ATOM 781 N N . VAL A 1 104 ? 0.333 -5.489 -10.821 1.00 91.12 104 VAL A N 1
ATOM 782 C CA . VAL A 1 104 ? 0.097 -4.289 -9.997 1.00 91.12 104 VAL A CA 1
ATOM 783 C C . VAL A 1 104 ? -1.229 -4.386 -9.234 1.00 91.12 104 VAL A C 1
ATOM 785 O O . VAL A 1 104 ? -1.303 -4.024 -8.055 1.00 91.12 104 VAL A O 1
ATOM 788 N N . ALA A 1 105 ? -2.260 -4.949 -9.870 1.00 87.88 105 ALA A N 1
ATOM 789 C CA . ALA A 1 105 ? -3.550 -5.199 -9.232 1.00 87.88 105 ALA A CA 1
ATOM 790 C C . ALA A 1 105 ? -3.444 -6.273 -8.150 1.00 87.88 105 ALA A C 1
ATOM 792 O O . ALA A 1 105 ? -3.980 -6.100 -7.056 1.00 87.88 105 ALA A O 1
ATOM 793 N N . ILE A 1 106 ? -2.694 -7.343 -8.424 1.00 84.25 106 ILE A N 1
ATOM 794 C CA . ILE A 1 106 ? -2.426 -8.413 -7.454 1.00 84.25 106 ILE A CA 1
ATOM 795 C C . ILE A 1 106 ? -1.662 -7.871 -6.236 1.00 84.25 106 ILE A C 1
ATOM 797 O O . ILE A 1 106 ? -1.955 -8.268 -5.111 1.00 84.25 106 ILE A O 1
ATOM 801 N N . ALA A 1 107 ? -0.751 -6.916 -6.439 1.00 82.19 107 ALA A N 1
ATOM 802 C CA . ALA A 1 107 ? -0.035 -6.225 -5.365 1.00 82.19 107 ALA A CA 1
ATOM 803 C C . ALA A 1 107 ? -0.915 -5.243 -4.554 1.00 82.19 107 ALA A C 1
ATOM 805 O O . ALA A 1 107 ? -0.446 -4.620 -3.600 1.00 82.19 107 ALA A O 1
ATOM 806 N N . GLY A 1 108 ? -2.196 -5.088 -4.911 1.00 81.31 108 GLY A N 1
ATOM 807 C CA . GLY A 1 108 ? -3.158 -4.259 -4.183 1.00 81.31 108 GLY A CA 1
ATOM 808 C C . GLY A 1 108 ? -3.082 -2.764 -4.501 1.00 81.31 108 GLY A C 1
ATOM 809 O O . GLY A 1 108 ? -3.612 -1.959 -3.737 1.00 81.31 108 GLY A O 1
ATOM 810 N N . SER A 1 109 ? -2.443 -2.381 -5.613 1.00 84.69 109 SER A N 1
ATOM 811 C CA . SER A 1 109 ? -2.338 -0.977 -6.050 1.00 84.69 109 SER A CA 1
ATOM 812 C C . SER A 1 109 ? -3.467 -0.533 -6.995 1.00 84.69 109 SER A C 1
ATOM 814 O O . SER A 1 109 ? -3.513 0.635 -7.371 1.00 84.69 109 SER A O 1
ATOM 816 N N . GLY A 1 110 ? -4.386 -1.438 -7.350 1.00 88.12 110 GLY A N 1
ATOM 817 C CA . GLY A 1 110 ? -5.442 -1.219 -8.348 1.00 88.12 110 GLY A CA 1
ATOM 818 C C . GLY A 1 110 ? -5.063 -1.750 -9.735 1.00 88.12 110 GLY A C 1
ATOM 819 O O . GLY A 1 110 ? -3.976 -2.290 -9.916 1.00 88.12 110 GLY A O 1
ATOM 820 N N . ASP A 1 111 ? -5.957 -1.615 -10.717 1.00 90.50 111 ASP A N 1
ATOM 821 C CA . ASP A 1 111 ? -5.741 -2.131 -12.076 1.00 90.50 111 ASP A CA 1
ATOM 822 C C . ASP A 1 111 ? -5.375 -1.009 -13.073 1.00 90.50 111 ASP A C 1
ATOM 824 O O . ASP A 1 111 ? -6.231 -0.172 -13.390 1.00 90.50 111 ASP A O 1
ATOM 828 N N . PRO A 1 112 ? -4.139 -0.990 -13.615 1.00 90.38 112 PRO A N 1
ATOM 829 C CA . PRO A 1 112 ? -3.713 0.026 -14.579 1.00 90.38 112 PRO A CA 1
ATOM 830 C C . PRO A 1 112 ? -4.448 -0.049 -15.923 1.00 90.38 112 PRO A C 1
ATOM 832 O O . PRO A 1 112 ? -4.434 0.924 -16.677 1.00 90.38 112 PRO A O 1
ATOM 835 N N . ALA A 1 113 ? -5.119 -1.164 -16.237 1.00 88.75 113 ALA A N 1
ATOM 836 C CA . ALA A 1 113 ? -5.931 -1.281 -17.445 1.00 88.75 113 ALA A CA 1
ATOM 837 C C . ALA A 1 113 ? -7.255 -0.506 -17.350 1.00 88.75 113 ALA A C 1
ATOM 839 O O . ALA A 1 113 ? -7.833 -0.155 -18.381 1.00 88.75 113 ALA A O 1
ATOM 840 N N . THR A 1 114 ? -7.741 -0.237 -16.134 1.00 90.75 114 THR A N 1
ATOM 841 C CA . THR A 1 114 ? -9.055 0.387 -15.903 1.00 90.75 114 THR A CA 1
ATOM 842 C C . THR A 1 114 ? -8.978 1.739 -15.198 1.00 90.75 114 THR A C 1
ATOM 844 O O . THR A 1 114 ? -9.887 2.553 -15.367 1.00 90.75 114 THR A O 1
ATOM 847 N N . ASP A 1 115 ? -7.894 2.026 -14.471 1.00 90.94 115 ASP A N 1
ATOM 848 C CA . ASP A 1 115 ? -7.700 3.291 -13.768 1.00 90.94 115 ASP A CA 1
ATOM 849 C C . ASP A 1 115 ? -6.350 3.937 -14.121 1.00 90.94 115 ASP A C 1
ATOM 851 O O . ASP A 1 115 ? -5.291 3.431 -13.740 1.00 90.94 115 ASP A O 1
ATOM 855 N N . PRO A 1 116 ? -6.345 5.109 -14.784 1.00 88.94 116 PRO A N 1
ATOM 856 C CA . PRO A 1 116 ? -5.102 5.757 -15.169 1.00 88.94 116 PRO A CA 1
ATOM 857 C C . PRO A 1 116 ? -4.272 6.262 -13.977 1.00 88.94 116 PRO A C 1
ATOM 859 O O . PRO A 1 116 ? -3.088 6.561 -14.138 1.00 88.94 116 PRO A O 1
ATOM 862 N N . ARG A 1 117 ? -4.864 6.366 -12.781 1.00 89.62 117 ARG A N 1
ATOM 863 C CA . ARG A 1 117 ? -4.165 6.746 -11.546 1.00 89.62 117 ARG A CA 1
ATOM 864 C C . ARG A 1 117 ? -3.319 5.608 -10.989 1.00 89.62 117 ARG A C 1
ATOM 866 O O . ARG A 1 117 ? -2.476 5.869 -10.141 1.00 89.62 117 ARG A O 1
ATOM 873 N N . VAL A 1 118 ? -3.516 4.381 -11.460 1.00 91.75 118 VAL A N 1
ATOM 874 C CA . VAL A 1 118 ? -2.725 3.218 -11.060 1.00 91.75 118 VAL A CA 1
ATOM 875 C C . VAL A 1 118 ? -1.448 3.161 -11.910 1.00 91.75 118 VAL A C 1
ATOM 877 O O . VAL A 1 118 ? -1.529 3.366 -13.131 1.00 91.75 118 VAL A O 1
ATOM 880 N N . PRO A 1 119 ? -0.270 2.950 -11.290 1.00 91.06 119 PRO A N 1
ATOM 881 C CA . PRO A 1 119 ? 0.997 2.844 -12.009 1.00 91.06 119 PRO A CA 1
ATOM 882 C C . PRO A 1 119 ? 1.041 1.593 -12.884 1.00 91.06 119 PRO A C 1
ATOM 884 O O . PRO A 1 119 ? 0.407 0.587 -12.586 1.00 91.06 119 PRO A O 1
ATOM 887 N N . ASP A 1 120 ? 1.823 1.641 -13.954 1.00 92.06 120 ASP A N 1
ATOM 888 C CA . ASP A 1 120 ? 2.000 0.503 -14.862 1.00 92.06 120 ASP A CA 1
ATOM 889 C C . ASP A 1 120 ? 3.040 -0.490 -14.335 1.00 92.06 120 ASP A C 1
ATOM 891 O O . ASP A 1 120 ? 2.966 -1.685 -14.626 1.00 92.06 120 ASP A O 1
ATOM 895 N N . VAL A 1 121 ? 3.999 0.015 -13.552 1.00 91.38 121 VAL A N 1
ATOM 896 C CA . VAL A 1 121 ? 5.031 -0.772 -12.875 1.00 91.38 121 VAL A CA 1
ATOM 897 C C . VAL A 1 121 ? 5.173 -0.288 -11.433 1.00 91.38 121 VAL A C 1
ATOM 899 O O . VAL A 1 121 ? 5.243 0.913 -11.164 1.00 91.38 121 VAL A O 1
ATOM 902 N N . VAL A 1 122 ? 5.238 -1.237 -10.507 1.00 91.06 122 VAL A N 1
ATOM 903 C CA . VAL A 1 122 ? 5.522 -1.033 -9.087 1.00 91.06 122 VAL A CA 1
ATOM 904 C C . VAL A 1 122 ? 6.779 -1.808 -8.740 1.00 91.06 122 VAL A C 1
ATOM 906 O O . VAL A 1 122 ? 6.911 -2.966 -9.122 1.00 91.06 122 VAL A O 1
ATOM 909 N N . ILE A 1 123 ? 7.693 -1.195 -7.999 1.00 88.38 123 ILE A N 1
ATOM 910 C CA . ILE A 1 123 ? 8.899 -1.861 -7.520 1.00 88.38 123 ILE A CA 1
ATOM 911 C C . ILE A 1 123 ? 9.001 -1.816 -6.003 1.00 88.38 123 ILE A C 1
ATOM 913 O O . ILE A 1 123 ? 8.655 -0.828 -5.353 1.00 88.38 123 ILE A O 1
ATOM 917 N N . GLN A 1 124 ? 9.572 -2.876 -5.455 1.00 87.88 124 GLN A N 1
ATOM 918 C CA . GLN A 1 124 ? 10.067 -2.929 -4.096 1.00 87.88 124 GLN A CA 1
ATOM 919 C C . GLN A 1 124 ? 11.588 -2.857 -4.133 1.00 87.88 124 GLN A C 1
ATOM 921 O O . GLN A 1 124 ? 12.250 -3.610 -4.848 1.00 87.88 124 GLN A O 1
ATOM 926 N N . THR A 1 125 ? 12.158 -1.944 -3.356 1.00 84.44 125 THR A N 1
ATOM 927 C CA . THR A 1 125 ? 13.606 -1.838 -3.198 1.00 84.44 125 THR A CA 1
ATOM 928 C C . THR A 1 125 ? 14.080 -2.670 -2.017 1.00 84.44 125 THR A C 1
ATOM 930 O O . THR A 1 125 ? 13.346 -2.875 -1.051 1.00 84.44 125 THR A O 1
ATOM 933 N N . VAL A 1 126 ? 15.339 -3.102 -2.061 1.00 84.94 126 VAL A N 1
ATOM 934 C CA . VAL A 1 126 ? 16.023 -3.687 -0.904 1.00 84.94 126 VAL A CA 1
ATOM 935 C C . VAL A 1 126 ? 15.899 -2.726 0.294 1.00 84.94 126 VAL A C 1
ATOM 937 O O . VAL A 1 126 ? 16.108 -1.518 0.120 1.00 84.94 126 VAL A O 1
ATOM 940 N N . PRO A 1 127 ? 15.586 -3.218 1.512 1.00 82.44 127 PRO A N 1
ATOM 941 C CA . PRO A 1 127 ? 15.486 -2.376 2.698 1.00 82.44 127 PRO A CA 1
ATOM 942 C C . PRO A 1 127 ? 16.696 -1.451 2.868 1.00 82.44 127 PRO A C 1
ATOM 944 O O . PRO A 1 127 ? 17.847 -1.878 2.807 1.00 82.44 127 PRO A O 1
ATOM 947 N N . GLY A 1 128 ? 16.421 -0.162 3.071 1.00 76.31 128 GLY A N 1
ATOM 948 C CA . GLY A 1 128 ? 17.438 0.886 3.184 1.00 76.31 128 GLY A CA 1
ATOM 949 C C . GLY A 1 128 ? 17.760 1.625 1.881 1.00 76.31 128 GLY A C 1
ATOM 950 O O . GLY A 1 128 ? 18.320 2.717 1.947 1.00 76.31 128 GLY A O 1
ATOM 951 N N . VAL A 1 129 ? 17.360 1.111 0.715 1.00 78.44 129 VAL A N 1
ATOM 952 C CA . VAL A 1 129 ? 17.534 1.806 -0.569 1.00 78.44 129 VAL A CA 1
ATOM 953 C C . VAL A 1 129 ? 16.406 2.812 -0.790 1.00 78.44 129 VAL A C 1
ATOM 955 O O . VAL A 1 129 ? 15.225 2.468 -0.721 1.00 78.44 129 VAL A O 1
ATOM 958 N N . ILE A 1 130 ? 16.781 4.057 -1.098 1.00 73.31 130 ILE A N 1
ATOM 959 C CA . ILE A 1 130 ? 15.864 5.133 -1.490 1.00 73.31 130 ILE A CA 1
ATOM 960 C C . ILE A 1 130 ? 16.377 5.859 -2.734 1.00 73.31 130 ILE A C 1
ATOM 962 O O . ILE A 1 130 ? 17.572 6.126 -2.866 1.00 73.31 130 ILE A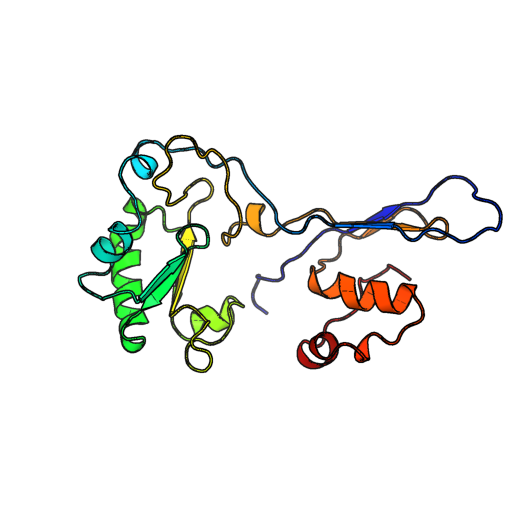 O 1
ATOM 966 N N . PHE A 1 131 ? 15.459 6.254 -3.611 1.00 74.31 131 PHE A N 1
ATOM 967 C CA . PHE A 1 131 ? 15.758 7.093 -4.768 1.00 74.31 131 PHE A CA 1
ATOM 968 C C . PHE A 1 131 ? 15.479 8.559 -4.418 1.00 74.31 131 PHE A C 1
ATOM 970 O O . PHE A 1 131 ? 14.336 9.013 -4.399 1.00 74.31 131 PHE A O 1
ATOM 977 N N . THR A 1 132 ? 16.531 9.307 -4.085 1.00 70.56 132 THR A N 1
ATOM 978 C CA . THR A 1 132 ? 16.434 10.710 -3.661 1.00 70.56 132 THR A CA 1
ATOM 979 C C . THR A 1 132 ? 17.595 11.522 -4.218 1.00 70.56 132 THR A C 1
ATOM 981 O O . THR A 1 132 ? 18.732 11.060 -4.266 1.00 70.56 132 THR A O 1
ATOM 984 N N . SER A 1 133 ? 17.327 12.772 -4.593 1.00 69.75 133 SER A N 1
ATOM 985 C CA . SER A 1 133 ? 18.370 13.758 -4.905 1.00 69.75 133 SER A CA 1
ATOM 986 C C . SER A 1 133 ? 18.910 14.465 -3.654 1.00 69.75 133 SER A C 1
ATOM 988 O O . SER A 1 133 ? 19.924 15.164 -3.722 1.00 69.75 133 SER A O 1
ATOM 990 N N . SER A 1 134 ? 18.244 14.301 -2.504 1.00 71.44 134 SER A N 1
ATOM 991 C CA . SER A 1 134 ? 18.665 14.888 -1.233 1.00 71.44 134 SER A CA 1
ATOM 992 C C . SER A 1 134 ? 19.762 14.059 -0.574 1.00 71.44 134 SER A C 1
ATOM 994 O O . SER A 1 134 ? 19.569 12.887 -0.260 1.00 71.44 134 SER A O 1
ATOM 996 N N . LYS A 1 135 ? 20.888 14.711 -0.274 1.00 71.62 135 LYS A N 1
ATOM 997 C CA . LYS A 1 135 ? 22.023 14.116 0.451 1.00 71.62 135 LYS A CA 1
ATOM 998 C C . LYS A 1 135 ? 21.844 14.096 1.970 1.00 71.62 135 LYS A C 1
ATOM 1000 O O . LYS A 1 135 ? 22.663 13.510 2.665 1.00 71.62 135 LYS A O 1
ATOM 1005 N N . THR A 1 136 ? 20.817 14.766 2.489 1.00 77.75 136 THR A N 1
ATOM 1006 C CA . THR A 1 136 ? 20.560 14.894 3.934 1.00 77.75 136 THR A CA 1
ATOM 1007 C C . THR A 1 136 ? 19.375 14.055 4.401 1.00 77.75 136 THR A C 1
ATOM 1009 O O . THR A 1 136 ? 19.065 14.040 5.589 1.00 77.75 136 THR A O 1
ATOM 1012 N N . LYS A 1 137 ? 18.696 13.360 3.482 1.00 70.00 137 LYS A N 1
ATOM 1013 C CA . LYS A 1 137 ? 17.556 12.501 3.799 1.00 70.00 137 LYS A CA 1
ATOM 1014 C C . LYS A 1 137 ? 18.050 11.173 4.375 1.00 70.00 137 LYS A C 1
ATOM 1016 O O . LYS A 1 137 ? 18.802 10.461 3.717 1.00 70.00 137 LYS A O 1
ATOM 1021 N N . ILE A 1 138 ? 17.624 10.868 5.599 1.00 73.94 138 ILE A N 1
ATOM 1022 C CA . ILE A 1 138 ? 18.075 9.696 6.378 1.00 73.94 138 ILE A CA 1
ATOM 1023 C C . ILE A 1 138 ? 16.951 8.698 6.702 1.00 73.94 138 ILE A C 1
ATOM 1025 O O . ILE A 1 138 ? 17.191 7.660 7.310 1.00 73.94 138 ILE A O 1
ATOM 1029 N N . ALA A 1 139 ? 15.717 9.012 6.318 1.00 71.38 139 ALA A N 1
ATOM 1030 C CA . ALA A 1 139 ? 14.559 8.151 6.503 1.00 71.38 139 ALA A CA 1
ATOM 1031 C C . ALA A 1 139 ? 13.559 8.404 5.381 1.00 71.38 139 ALA A C 1
ATOM 1033 O O . ALA A 1 139 ? 13.497 9.518 4.848 1.00 71.38 139 ALA A O 1
ATOM 1034 N N . GLU A 1 140 ? 12.800 7.369 5.035 1.00 74.06 140 GLU A N 1
ATOM 1035 C CA . GLU A 1 140 ? 11.648 7.502 4.157 1.00 74.06 140 GLU A CA 1
ATOM 1036 C C . GLU A 1 140 ? 10.595 6.435 4.438 1.00 74.06 140 GLU A C 1
ATOM 1038 O O . GLU A 1 140 ? 10.884 5.454 5.120 1.00 74.06 140 GLU A O 1
ATOM 1043 N N . HIS A 1 141 ? 9.374 6.682 3.970 1.00 78.38 141 HIS A N 1
ATOM 1044 C CA . HIS A 1 141 ? 8.231 5.787 4.090 1.00 78.38 141 HIS A CA 1
ATOM 1045 C C . HIS A 1 141 ? 7.485 5.652 2.760 1.00 78.38 141 HIS A C 1
ATOM 1047 O O . HIS A 1 141 ? 7.728 6.396 1.810 1.00 78.38 141 HIS A O 1
ATOM 1053 N N . GLY A 1 142 ? 6.473 4.786 2.735 1.00 75.56 142 GLY A N 1
ATOM 1054 C CA . GLY A 1 142 ? 5.566 4.633 1.596 1.00 75.56 142 GLY A CA 1
ATOM 1055 C C . GLY A 1 142 ? 6.047 3.637 0.547 1.00 75.56 142 GLY A C 1
ATOM 1056 O O . GLY A 1 142 ? 5.371 3.480 -0.462 1.00 75.56 142 GLY A O 1
ATOM 1057 N N . GLY A 1 143 ? 7.175 2.966 0.787 1.00 78.25 143 GLY A N 1
ATOM 1058 C CA . GLY A 1 143 ? 7.587 1.796 0.025 1.00 78.25 143 GLY A CA 1
ATOM 1059 C C . GLY A 1 143 ? 6.782 0.546 0.383 1.00 78.25 143 GLY A C 1
ATOM 1060 O O . GLY A 1 143 ? 5.879 0.563 1.219 1.00 78.25 143 GLY A O 1
ATOM 1061 N N . PHE A 1 144 ? 7.154 -0.556 -0.261 1.00 81.06 144 PHE A N 1
ATOM 1062 C CA . PHE A 1 144 ? 6.546 -1.877 -0.082 1.00 81.06 144 PHE A CA 1
ATOM 1063 C C . PHE A 1 144 ? 7.318 -2.750 0.916 1.00 81.06 144 PHE A C 1
ATOM 1065 O O . PHE A 1 144 ? 7.112 -3.954 0.979 1.00 81.06 144 PHE A O 1
ATOM 1072 N N . ASN A 1 145 ? 8.231 -2.163 1.691 1.00 81.81 145 ASN A N 1
ATOM 1073 C CA . ASN A 1 145 ? 8.970 -2.907 2.699 1.00 81.81 145 ASN A CA 1
ATOM 1074 C C . ASN A 1 145 ? 8.162 -3.033 3.996 1.00 81.81 145 ASN A C 1
ATOM 1076 O O . ASN A 1 145 ? 7.360 -2.169 4.347 1.00 81.81 145 ASN A O 1
ATOM 1080 N N . GLU A 1 146 ? 8.409 -4.116 4.729 1.00 81.81 146 GLU A N 1
ATOM 1081 C CA . GLU A 1 146 ? 7.743 -4.453 5.994 1.00 81.81 146 GLU A CA 1
ATOM 1082 C C . GLU A 1 146 ? 7.711 -3.293 7.002 1.00 81.81 146 GLU A C 1
ATOM 1084 O O . GLU A 1 146 ? 6.725 -3.078 7.706 1.00 81.81 146 GLU A O 1
ATOM 1089 N N . ASP A 1 147 ? 8.787 -2.516 7.042 1.00 77.38 147 ASP A N 1
ATOM 1090 C CA . ASP A 1 147 ? 8.983 -1.371 7.925 1.00 77.38 147 ASP A CA 1
ATOM 1091 C C . ASP A 1 147 ? 8.217 -0.104 7.498 1.00 77.38 147 ASP A C 1
ATOM 1093 O O . ASP A 1 147 ? 7.982 0.781 8.324 1.00 77.38 147 ASP A O 1
ATOM 1097 N N . ASP A 1 148 ? 7.793 -0.025 6.237 1.00 76.31 148 ASP A N 1
ATOM 1098 C CA . ASP A 1 148 ? 6.964 1.051 5.693 1.00 76.31 148 ASP A CA 1
ATOM 1099 C C . ASP A 1 148 ? 5.459 0.765 5.910 1.00 76.31 148 ASP A C 1
ATOM 1101 O O . ASP A 1 148 ? 4.651 1.691 6.057 1.00 76.31 148 ASP A O 1
ATOM 1105 N N . LEU A 1 149 ? 5.082 -0.518 5.972 1.00 80.88 149 LEU A N 1
ATOM 1106 C CA . LEU A 1 149 ? 3.690 -0.987 5.966 1.00 80.88 149 LEU A CA 1
ATOM 1107 C C . LEU A 1 149 ? 3.119 -1.262 7.359 1.00 80.88 149 LEU A C 1
ATOM 1109 O O . LEU A 1 149 ? 1.917 -1.081 7.589 1.00 80.88 149 LEU A O 1
ATOM 1113 N N . HIS A 1 150 ? 3.968 -1.671 8.301 1.00 82.06 150 HIS A N 1
ATOM 1114 C CA . HIS A 1 150 ? 3.539 -2.025 9.646 1.00 82.06 150 HIS A CA 1
ATOM 1115 C C . HIS A 1 150 ? 3.578 -0.833 10.596 1.00 82.06 150 HIS A C 1
ATOM 1117 O O . HIS A 1 150 ? 4.557 -0.098 10.709 1.00 82.06 150 HIS A O 1
ATOM 1123 N N . VAL A 1 151 ? 2.484 -0.659 11.336 1.00 83.06 151 VAL A N 1
ATOM 1124 C CA . VAL A 1 151 ? 2.340 0.398 12.336 1.00 83.06 151 VAL A CA 1
ATOM 1125 C C . VAL A 1 151 ? 1.616 -0.113 13.567 1.00 83.06 151 VAL A C 1
ATOM 1127 O O . VAL A 1 151 ? 0.738 -0.973 13.479 1.00 83.06 151 VAL A O 1
ATOM 1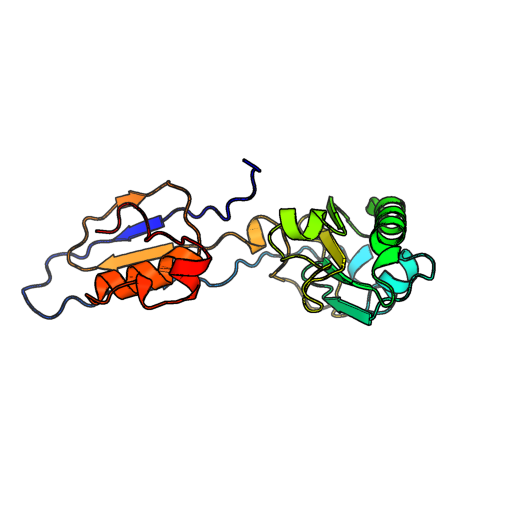130 N N . LEU A 1 152 ? 1.942 0.478 14.714 1.00 84.00 152 LEU A N 1
ATOM 1131 C CA . LEU A 1 152 ? 1.287 0.169 15.978 1.00 84.00 152 LEU A CA 1
ATOM 1132 C C . LEU A 1 152 ? -0.196 0.584 15.962 1.00 84.00 152 LEU A C 1
ATOM 1134 O O . LEU A 1 152 ? -0.534 1.700 15.551 1.00 84.00 152 LEU A O 1
ATOM 1138 N N . LEU A 1 153 ? -1.053 -0.299 16.484 1.00 88.44 153 LEU A N 1
ATOM 1139 C CA . LEU A 1 153 ? -2.456 -0.031 16.791 1.00 88.44 153 LEU A CA 1
ATOM 1140 C C . LEU A 1 153 ? -2.732 -0.281 18.280 1.00 88.44 153 LEU A C 1
ATOM 1142 O O . LEU A 1 153 ? -2.553 -1.395 18.781 1.00 88.44 153 LEU A O 1
ATOM 1146 N N . VAL A 1 154 ? -3.201 0.758 18.976 1.00 90.38 154 VAL A N 1
ATOM 1147 C CA . VAL A 1 154 ? -3.645 0.676 20.372 1.00 90.38 154 VAL A CA 1
ATOM 1148 C C . VAL A 1 154 ? -5.068 1.204 20.491 1.00 90.38 154 VAL A C 1
ATOM 1150 O O . VAL A 1 154 ? -5.343 2.358 20.156 1.00 90.38 154 VAL A O 1
ATOM 1153 N N . ALA A 1 155 ? -5.960 0.371 21.019 1.00 87.88 155 ALA A N 1
ATOM 1154 C CA . ALA A 1 155 ? -7.316 0.763 21.378 1.00 87.88 155 ALA A CA 1
ATOM 1155 C C . ALA A 1 155 ? -7.445 0.858 22.901 1.00 87.88 155 ALA A C 1
ATOM 1157 O O . ALA A 1 155 ? -7.035 -0.044 23.631 1.00 87.88 155 ALA A O 1
ATOM 1158 N N . HIS A 1 156 ? -8.023 1.951 23.385 1.00 85.81 156 HIS A N 1
ATOM 1159 C CA . HIS A 1 156 ? -8.242 2.182 24.804 1.00 85.81 156 HIS A CA 1
ATOM 1160 C C . HIS A 1 156 ? -9.687 2.602 25.069 1.00 85.81 156 HIS A C 1
ATOM 1162 O O . HIS A 1 156 ? -10.222 3.526 24.447 1.00 85.81 156 HIS A O 1
ATOM 1168 N N . ASN A 1 157 ? -10.293 1.937 26.046 1.00 83.06 157 ASN A N 1
ATOM 1169 C CA . ASN A 1 157 ? -11.593 2.270 26.600 1.00 83.06 157 ASN A CA 1
ATOM 1170 C C . ASN A 1 157 ? -11.580 1.864 28.079 1.00 83.06 157 ASN A C 1
ATOM 1172 O O . ASN A 1 157 ? -11.199 0.731 28.366 1.00 83.06 157 ASN A O 1
ATOM 1176 N N . PRO A 1 158 ? -12.048 2.715 29.007 1.00 83.19 158 PRO A N 1
ATOM 1177 C CA . PRO A 1 158 ? -12.176 2.355 30.422 1.00 83.19 158 PRO A CA 1
ATOM 1178 C C . PRO A 1 158 ? -12.996 1.085 30.700 1.00 83.19 158 PRO A C 1
ATOM 1180 O O . PRO A 1 158 ? -12.941 0.553 31.800 1.00 83.19 158 PRO A O 1
ATOM 1183 N N . ARG A 1 159 ? -13.799 0.626 29.732 1.00 81.75 159 ARG A N 1
ATOM 1184 C CA . ARG A 1 159 ? -14.608 -0.596 29.823 1.00 81.75 159 ARG A CA 1
ATOM 1185 C C . ARG A 1 159 ? -13.946 -1.831 29.211 1.00 81.75 159 ARG A C 1
ATOM 1187 O O . ARG A 1 159 ? -14.516 -2.912 29.310 1.00 81.75 159 ARG A O 1
ATOM 1194 N N . PHE A 1 160 ? -12.816 -1.685 28.523 1.00 84.06 160 PHE A N 1
ATOM 1195 C CA . PHE A 1 160 ? -12.114 -2.830 27.955 1.00 84.06 160 PHE A CA 1
ATOM 1196 C C . PHE A 1 160 ? -11.256 -3.505 29.010 1.00 84.06 160 PHE A C 1
ATOM 1198 O O . PHE A 1 160 ? -10.604 -2.833 29.799 1.00 84.06 160 PHE A O 1
ATOM 1205 N N . HIS A 1 161 ? -11.196 -4.832 28.950 1.00 84.50 161 HIS A N 1
ATOM 1206 C CA . HIS A 1 161 ? -10.166 -5.590 29.643 1.00 84.50 161 HIS A CA 1
ATOM 1207 C C . HIS A 1 161 ? -8.865 -5.541 28.850 1.00 84.50 161 HIS A C 1
ATOM 1209 O O . HIS A 1 161 ? -8.858 -5.756 27.632 1.00 84.50 161 HIS A O 1
ATOM 1215 N N . ALA A 1 162 ? -7.759 -5.279 29.543 1.00 88.50 162 ALA A N 1
ATOM 1216 C CA . ALA A 1 162 ? -6.453 -5.220 28.906 1.00 88.50 162 ALA A CA 1
ATOM 1217 C C . ALA A 1 162 ? -6.083 -6.576 28.279 1.00 88.50 162 ALA A C 1
ATOM 1219 O O . ALA A 1 162 ? -6.063 -7.605 28.958 1.00 88.50 162 ALA A O 1
ATOM 1220 N N . LYS A 1 163 ? -5.753 -6.583 26.983 1.00 89.88 163 LYS A N 1
ATOM 1221 C CA . LYS A 1 163 ? -5.300 -7.784 26.268 1.00 89.88 163 LYS A CA 1
ATOM 1222 C C . LYS A 1 163 ? -4.440 -7.464 25.049 1.00 89.88 163 LYS A C 1
ATOM 1224 O O . LYS A 1 163 ? -4.491 -6.372 24.483 1.00 89.88 163 LYS A O 1
ATOM 1229 N N . LYS A 1 164 ? -3.659 -8.455 24.617 1.00 91.50 164 LYS A N 1
ATOM 1230 C CA . LYS A 1 164 ? -2.957 -8.444 23.331 1.00 91.50 164 LYS A CA 1
ATOM 1231 C C . LYS A 1 164 ? -3.722 -9.329 22.349 1.00 91.50 164 LYS A C 1
ATOM 1233 O O . LYS A 1 164 ? -3.963 -10.492 22.651 1.00 91.50 164 LYS A O 1
ATOM 1238 N N . VAL A 1 165 ? -4.053 -8.782 21.186 1.00 90.12 165 VAL A N 1
ATOM 1239 C CA . VAL A 1 165 ? -4.661 -9.507 20.070 1.00 90.12 165 VAL A CA 1
ATOM 1240 C C . VAL A 1 165 ? -3.591 -9.646 18.986 1.00 90.12 165 VAL A C 1
ATOM 1242 O O . VAL A 1 165 ? -3.181 -8.662 18.372 1.00 90.12 165 VAL A O 1
ATOM 1245 N N . SER A 1 166 ? -3.100 -10.870 18.787 1.00 89.56 166 SER A N 1
ATOM 1246 C CA . SER A 1 166 ? -2.066 -11.196 17.785 1.00 89.56 166 SER A CA 1
ATOM 1247 C C . SER A 1 166 ? -2.660 -11.670 16.451 1.00 89.56 166 SER A C 1
ATOM 1249 O O . SER A 1 166 ? -1.965 -12.280 15.645 1.00 89.56 166 SER A O 1
ATOM 1251 N N . VAL A 1 167 ? -3.948 -11.400 16.217 1.00 88.81 167 VAL A N 1
ATOM 1252 C CA . VAL A 1 167 ? -4.588 -11.630 14.919 1.00 88.81 167 VAL A CA 1
ATOM 1253 C C . VAL A 1 167 ? -4.190 -10.497 13.971 1.00 88.81 167 VAL A C 1
ATOM 1255 O O . VAL A 1 167 ? -4.312 -9.336 14.363 1.00 88.81 167 VAL A O 1
ATOM 1258 N N . PRO A 1 168 ? -3.759 -10.809 12.739 1.00 88.25 168 PRO A N 1
ATOM 1259 C CA . PRO A 1 168 ? -3.656 -9.854 11.647 1.00 88.25 168 PRO A CA 1
ATOM 1260 C C . PRO A 1 168 ? -4.832 -8.887 11.510 1.00 88.25 168 PRO A C 1
ATOM 1262 O O . PRO A 1 168 ? -5.971 -9.314 11.330 1.00 88.25 168 PRO A O 1
ATOM 1265 N N . VAL A 1 169 ? -4.555 -7.581 11.520 1.00 91.06 169 VAL A N 1
ATOM 1266 C CA . VAL A 1 169 ? -5.566 -6.555 11.202 1.00 91.06 169 VAL A CA 1
ATOM 1267 C C . VAL A 1 169 ? -5.062 -5.493 10.230 1.00 91.06 169 VAL A C 1
ATOM 1269 O O . VAL A 1 169 ? -3.893 -5.124 10.266 1.00 91.06 169 VAL A O 1
ATOM 1272 N N . GLN A 1 170 ? -5.963 -4.932 9.424 1.00 89.88 170 GLN A N 1
ATOM 1273 C CA . GLN A 1 170 ? -5.687 -3.857 8.468 1.00 89.88 170 GLN A CA 1
ATOM 1274 C C . GLN A 1 170 ? -6.116 -2.482 9.007 1.00 89.88 170 GLN A C 1
ATOM 1276 O O . GLN A 1 170 ? -7.059 -2.359 9.789 1.00 89.88 170 GLN A O 1
ATOM 1281 N N . THR A 1 171 ? -5.475 -1.402 8.537 1.00 89.88 171 THR A N 1
ATOM 1282 C CA . THR A 1 171 ? -5.894 -0.007 8.822 1.00 89.88 171 THR A CA 1
ATOM 1283 C C . THR A 1 171 ? -7.349 0.264 8.452 1.00 89.88 171 THR A C 1
ATOM 1285 O O . THR A 1 171 ? -8.010 1.030 9.152 1.00 89.88 171 THR A O 1
ATOM 1288 N N . ALA A 1 172 ? -7.837 -0.351 7.371 1.00 91.19 172 ALA A N 1
ATOM 1289 C CA . ALA A 1 172 ? -9.199 -0.170 6.878 1.00 91.19 172 ALA A CA 1
ATOM 1290 C C . ALA A 1 172 ? -10.249 -0.512 7.948 1.00 91.19 172 ALA A C 1
ATOM 1292 O O . ALA A 1 172 ? -11.273 0.157 8.040 1.00 91.19 172 ALA A O 1
ATOM 1293 N N . GLN A 1 173 ? -9.950 -1.467 8.836 1.00 94.44 173 GLN A N 1
ATOM 1294 C CA . GLN A 1 173 ? -10.861 -1.928 9.889 1.00 94.44 173 GLN A CA 1
ATOM 1295 C C . GLN A 1 173 ? -11.079 -0.896 11.009 1.00 94.44 173 GLN A C 1
ATOM 1297 O O . GLN A 1 173 ? -11.995 -1.042 11.821 1.00 94.44 173 GLN A O 1
ATOM 1302 N N . ILE A 1 174 ? -10.271 0.171 11.074 1.00 93.12 174 ILE A N 1
ATOM 1303 C CA . ILE A 1 174 ? -10.379 1.203 12.116 1.00 93.12 174 ILE A CA 1
ATOM 1304 C C . ILE A 1 174 ? -11.674 2.010 11.954 1.00 93.12 174 ILE A C 1
ATOM 1306 O O . ILE A 1 174 ? -12.393 2.205 12.932 1.00 93.12 174 ILE A O 1
ATOM 1310 N N . ALA A 1 175 ? -11.999 2.451 10.736 1.00 93.75 175 ALA A N 1
ATOM 1311 C CA . ALA A 1 175 ? -13.193 3.257 10.474 1.00 93.75 175 ALA A CA 1
ATOM 1312 C C . ALA A 1 175 ? -14.514 2.549 10.862 1.00 93.75 175 ALA A C 1
ATOM 1314 O O . ALA A 1 175 ? -15.252 3.117 11.672 1.00 93.75 175 ALA A O 1
ATOM 1315 N N . PRO A 1 176 ? -14.809 1.313 10.401 1.00 96.00 176 PRO A N 1
ATOM 1316 C CA . PRO A 1 176 ? -16.032 0.614 10.802 1.00 96.00 176 PRO A CA 1
ATOM 1317 C C . PRO A 1 176 ? -16.071 0.304 12.308 1.00 96.00 176 PRO A C 1
ATOM 1319 O O . PRO A 1 176 ? -17.139 0.323 12.923 1.00 96.00 176 PRO A O 1
ATOM 1322 N N . SER A 1 177 ? -14.911 0.087 12.940 1.00 94.25 177 SER A N 1
ATOM 1323 C CA . SER A 1 177 ? -14.825 -0.106 14.395 1.00 94.25 177 SER A CA 1
ATOM 1324 C C . SER A 1 177 ? -15.195 1.157 15.174 1.00 94.25 177 SER A C 1
ATOM 1326 O O . SER A 1 177 ? -15.895 1.074 16.180 1.00 94.25 177 SER A O 1
ATOM 1328 N N . ILE A 1 178 ? -14.760 2.333 14.708 1.00 92.62 178 ILE A N 1
ATOM 1329 C CA . ILE A 1 178 ? -15.119 3.619 15.322 1.00 92.62 178 ILE A CA 1
ATOM 1330 C C . ILE A 1 178 ? -16.625 3.862 15.214 1.00 92.62 178 ILE A C 1
ATOM 1332 O O . ILE A 1 178 ? -17.240 4.236 16.209 1.00 92.62 178 ILE A O 1
ATOM 1336 N N . LEU A 1 179 ? -17.228 3.616 14.045 1.00 93.94 179 LEU A N 1
ATOM 1337 C CA . LEU A 1 179 ? -18.675 3.774 13.871 1.00 93.94 179 LEU A CA 1
ATOM 1338 C C . LEU A 1 179 ? -19.457 2.869 14.823 1.00 93.94 179 LEU A C 1
ATOM 1340 O O . LEU A 1 179 ? -20.323 3.357 15.547 1.00 93.94 179 LEU A O 1
ATOM 1344 N N . THR A 1 180 ? -19.059 1.600 14.925 1.00 92.69 180 THR A N 1
ATOM 1345 C CA . THR A 1 180 ? -19.648 0.655 15.885 1.00 92.69 180 THR A CA 1
ATOM 1346 C C . THR A 1 180 ? -19.533 1.169 17.324 1.00 92.69 180 THR A C 1
ATOM 1348 O O . THR A 1 180 ? -20.515 1.174 18.063 1.00 92.69 180 THR A O 1
ATOM 1351 N N . ALA A 1 181 ? -18.360 1.678 17.722 1.00 90.06 181 ALA A N 1
ATOM 1352 C CA . ALA A 1 181 ? -18.141 2.228 19.062 1.00 90.06 181 ALA A CA 1
ATOM 1353 C C . ALA A 1 181 ? -19.008 3.464 19.371 1.00 90.06 181 ALA A C 1
ATOM 1355 O O . ALA A 1 181 ? -19.277 3.741 20.540 1.00 90.06 181 ALA A O 1
ATOM 1356 N N . LEU A 1 182 ? -19.412 4.212 18.341 1.00 91.06 182 LEU A N 1
ATOM 1357 C CA . LEU A 1 182 ? -20.307 5.369 18.432 1.00 91.06 182 LEU A CA 1
ATOM 1358 C C . LEU A 1 182 ? -21.795 4.986 18.338 1.00 91.06 182 LEU A C 1
ATOM 1360 O O . LEU A 1 182 ? -22.649 5.864 18.435 1.00 91.06 182 LEU A O 1
ATOM 1364 N N . GLY A 1 183 ? -22.116 3.699 18.160 1.00 92.81 183 GLY A N 1
ATOM 1365 C CA . GLY A 1 183 ? -23.484 3.223 17.946 1.00 92.81 183 GLY A CA 1
ATOM 1366 C C . GLY A 1 183 ? -24.039 3.537 16.552 1.00 92.81 183 GLY A C 1
ATOM 1367 O O . GLY A 1 183 ? -25.254 3.547 16.373 1.00 92.81 183 GLY A O 1
ATOM 1368 N N . LEU A 1 184 ? -23.165 3.820 15.585 1.00 96.44 184 LEU A N 1
ATOM 1369 C CA . LEU A 1 184 ? -23.507 4.071 14.186 1.00 96.44 184 LEU A CA 1
ATOM 1370 C C . LEU A 1 184 ? -23.351 2.791 13.361 1.00 96.44 184 LEU A C 1
ATOM 1372 O O . LEU A 1 184 ? -22.537 1.928 13.695 1.00 96.44 184 LEU A O 1
ATOM 1376 N N . ASN A 1 185 ? -24.107 2.681 12.267 1.00 96.44 185 ASN A N 1
ATOM 1377 C CA . ASN A 1 185 ? -24.010 1.545 11.358 1.00 96.44 185 ASN A CA 1
ATOM 1378 C C . ASN A 1 185 ? -22.753 1.664 10.466 1.00 96.44 185 ASN A C 1
ATOM 1380 O O . ASN A 1 185 ? -22.658 2.613 9.688 1.00 96.44 185 ASN A O 1
ATOM 1384 N N . PRO A 1 186 ? -21.796 0.715 10.518 1.00 96.31 186 PRO A N 1
ATOM 1385 C CA . PRO A 1 186 ? -20.603 0.747 9.670 1.00 96.31 186 PRO A CA 1
ATOM 1386 C C . PRO A 1 186 ? -20.891 0.694 8.167 1.00 96.31 186 PRO A C 1
ATOM 1388 O O . PRO A 1 186 ? -20.111 1.234 7.384 1.00 96.31 186 PRO A O 1
ATOM 1391 N N . GLU A 1 187 ? -22.005 0.073 7.767 1.00 96.62 187 GLU A N 1
ATOM 1392 C CA . GLU A 1 187 ? -22.417 -0.047 6.362 1.00 96.62 187 GLU A CA 1
ATOM 1393 C C . GLU A 1 187 ? -22.886 1.288 5.757 1.00 96.62 187 GLU A C 1
ATOM 1395 O O . GLU A 1 187 ? -23.094 1.378 4.550 1.00 96.62 187 GLU A O 1
ATOM 1400 N N . GLU A 1 188 ? -23.002 2.353 6.560 1.00 95.81 188 GLU A N 1
ATOM 1401 C CA . GLU A 1 188 ? -23.195 3.715 6.043 1.00 95.81 188 GLU A CA 1
ATOM 1402 C C . GLU A 1 188 ? -21.948 4.252 5.316 1.00 95.81 188 GLU A C 1
ATOM 1404 O O . GLU A 1 188 ? -22.042 5.220 4.560 1.00 95.81 188 GLU A O 1
ATOM 1409 N N . LEU A 1 189 ? -20.776 3.628 5.503 1.00 95.44 189 LEU A N 1
ATOM 1410 C CA . LEU A 1 189 ? -19.590 3.912 4.698 1.00 95.44 189 LEU A CA 1
ATOM 1411 C C . LEU A 1 189 ? -19.593 3.049 3.440 1.00 95.44 189 LEU A C 1
ATOM 1413 O O . LEU A 1 189 ? -19.368 1.842 3.499 1.00 95.44 189 LEU A O 1
ATOM 1417 N N . GLU A 1 190 ? -19.730 3.691 2.283 1.00 96.25 190 GLU A N 1
ATOM 1418 C CA . GLU A 1 190 ? -19.704 3.011 0.985 1.00 96.25 190 GLU A CA 1
ATOM 1419 C C . GLU A 1 190 ? -18.440 2.152 0.801 1.00 96.25 190 GLU A C 1
ATOM 1421 O O . GLU A 1 190 ? -18.523 1.015 0.349 1.00 96.25 190 GLU A O 1
ATOM 1426 N N . ALA A 1 191 ? -17.277 2.642 1.247 1.00 91.44 191 ALA A N 1
ATOM 1427 C CA . ALA A 1 191 ? -16.022 1.891 1.189 1.00 91.44 191 ALA A CA 1
ATOM 1428 C C . ALA A 1 191 ? -16.060 0.585 2.006 1.00 91.44 191 ALA A C 1
ATOM 1430 O O . ALA A 1 191 ? -15.503 -0.418 1.575 1.00 91.44 191 ALA A O 1
ATOM 1431 N N . VAL A 1 192 ? -16.752 0.558 3.153 1.00 95.19 192 VAL A N 1
ATOM 1432 C CA . VAL A 1 192 ? -16.909 -0.667 3.959 1.00 95.19 192 VAL A CA 1
ATOM 1433 C C . VAL A 1 192 ? -17.697 -1.716 3.179 1.00 95.19 192 VAL A C 1
ATOM 1435 O O . VAL A 1 192 ? -17.309 -2.882 3.172 1.00 95.19 192 VAL A O 1
ATOM 1438 N N . VAL A 1 193 ? -18.751 -1.289 2.480 1.00 95.88 193 VAL A N 1
ATOM 1439 C CA . VAL A 1 193 ? -19.595 -2.163 1.656 1.00 95.88 193 VAL A CA 1
ATOM 1440 C C . VAL A 1 193 ? -18.846 -2.647 0.412 1.00 95.88 193 VAL A C 1
ATOM 1442 O O . VAL A 1 193 ? -18.854 -3.841 0.126 1.00 95.88 193 VAL A O 1
ATOM 1445 N N . ILE A 1 194 ? -18.172 -1.743 -0.306 1.00 92.50 194 ILE A N 1
ATOM 1446 C CA . ILE A 1 194 ? -17.419 -2.066 -1.528 1.00 92.50 194 ILE A CA 1
ATOM 1447 C C . ILE A 1 194 ? -16.255 -3.015 -1.226 1.00 92.50 194 ILE A C 1
ATOM 1449 O O . ILE A 1 194 ? -16.040 -3.976 -1.960 1.00 92.50 194 ILE A O 1
ATOM 1453 N N . GLU A 1 195 ? -15.499 -2.752 -0.159 1.00 89.75 195 GLU A N 1
ATOM 1454 C CA . GLU A 1 195 ? -14.283 -3.504 0.170 1.00 89.75 195 GLU A CA 1
ATOM 1455 C C . GLU A 1 195 ? -14.557 -4.731 1.057 1.00 89.75 195 GLU A C 1
ATOM 1457 O O . GLU A 1 195 ? -13.655 -5.535 1.284 1.00 89.75 195 GLU A O 1
ATOM 1462 N N . GLY A 1 196 ? -15.779 -4.888 1.583 1.00 94.62 196 GLY A N 1
ATOM 1463 C CA . GLY A 1 196 ? -16.116 -5.953 2.535 1.00 94.62 196 GLY A CA 1
ATOM 1464 C C . GLY A 1 196 ? -15.348 -5.839 3.858 1.00 94.62 196 GLY A C 1
ATOM 1465 O O . GLY A 1 196 ? -15.021 -6.847 4.491 1.00 94.62 196 GLY A O 1
ATOM 1466 N N . THR A 1 197 ? -15.008 -4.615 4.269 1.00 95.00 197 THR A N 1
ATOM 1467 C CA . THR A 1 197 ? -14.121 -4.381 5.414 1.00 95.00 197 THR A CA 1
ATOM 1468 C C . THR A 1 197 ? -14.830 -4.688 6.731 1.00 95.00 197 THR A C 1
ATOM 1470 O O . THR A 1 197 ? -15.775 -4.012 7.126 1.00 95.00 197 THR A O 1
ATOM 1473 N N . SER A 1 198 ? -14.327 -5.675 7.469 1.00 95.25 198 SER A N 1
ATOM 1474 C CA . SER A 1 198 ? -14.849 -6.022 8.796 1.00 95.25 198 SER A CA 1
ATOM 1475 C C . SER A 1 198 ? -14.328 -5.087 9.896 1.00 95.25 198 SER A C 1
ATOM 1477 O O . SER A 1 198 ? -13.283 -4.452 9.754 1.00 95.25 198 SER A O 1
ATOM 1479 N N . ILE A 1 199 ? -15.020 -5.033 11.037 1.00 95.19 199 ILE A N 1
ATOM 1480 C CA . ILE A 1 199 ? -14.495 -4.381 12.248 1.00 95.19 199 ILE A CA 1
ATOM 1481 C C . ILE A 1 199 ? -13.226 -5.084 12.756 1.00 95.19 199 ILE A C 1
ATOM 1483 O O . ILE A 1 199 ? -12.903 -6.200 12.342 1.00 95.19 199 ILE A O 1
ATOM 1487 N N . LEU A 1 200 ? -12.502 -4.430 13.663 1.00 94.62 200 LEU A N 1
ATOM 1488 C CA . LEU A 1 200 ? -11.368 -5.025 14.357 1.00 94.62 200 LEU A CA 1
ATOM 1489 C C . LEU A 1 200 ? -11.853 -6.234 15.172 1.00 94.62 200 LEU A C 1
ATOM 1491 O O . LEU A 1 200 ? -12.826 -6.107 15.925 1.00 94.62 200 LEU A O 1
ATOM 1495 N N . PRO A 1 201 ? -11.192 -7.396 15.042 1.00 93.56 201 PRO A N 1
ATOM 1496 C CA . PRO A 1 201 ? -11.546 -8.573 15.811 1.00 93.56 201 PRO A CA 1
ATOM 1497 C C . PRO A 1 201 ? -11.367 -8.286 17.297 1.00 93.56 201 PRO A C 1
ATOM 1499 O O . PRO A 1 201 ? -10.473 -7.540 17.701 1.00 93.56 201 PRO A O 1
ATOM 1502 N N . GLU A 1 202 ? -12.197 -8.930 18.117 1.00 90.19 202 GLU A N 1
ATOM 1503 C CA . GLU A 1 202 ? -12.004 -8.970 19.566 1.00 90.19 202 GLU A CA 1
ATOM 1504 C C . GLU A 1 202 ? -12.059 -7.608 20.296 1.00 90.19 202 GLU A C 1
ATOM 1506 O O . GLU A 1 202 ? -11.661 -7.529 21.463 1.00 90.19 202 GLU A O 1
ATOM 1511 N N . LEU A 1 203 ? -12.552 -6.552 19.638 1.00 87.50 203 LEU A N 1
ATOM 1512 C CA . LEU A 1 203 ? -12.655 -5.202 20.202 1.00 87.50 203 LEU A CA 1
ATOM 1513 C C . LEU A 1 203 ? -13.923 -4.975 21.046 1.00 87.50 203 LEU A C 1
ATOM 1515 O O . LEU A 1 203 ? -13.873 -4.185 21.988 1.00 87.50 203 LEU A O 1
ATOM 1519 N N . PHE A 1 204 ? -15.032 -5.647 20.725 1.00 86.69 204 PHE A N 1
ATOM 1520 C CA . PHE A 1 204 ? -16.320 -5.546 21.425 1.00 86.69 204 PHE A CA 1
ATOM 1521 C C . PHE A 1 204 ? -16.797 -6.912 21.913 1.00 86.69 204 PHE A C 1
ATOM 1523 O O . PHE A 1 204 ? -16.407 -7.925 21.284 1.00 86.69 204 PHE A O 1
#

Radius of gyration: 20.95 Å; chains: 1; bounding box: 51×32×62 Å

Foldseek 3Di:
DDPQQLFAKEWEDADPDDPDDDKDKDKDWDDWFKDFQPPPVVQQQPFDPCVLCVLQVNFAWPDDDQAAQFTATPDLVCQVSSVVSCVVCCVVQQFDDKAAAVRQVVNVQNHCVVDVVGGRMTTAGDGSGTRDNDPPDGMGENYPDSRGSYIYIYIYTNPDDTDIGNGTDDPLQDQLQVCVVVVHHSVVDVCCVVVVHHHDPPPD

Sequence (204 aa):
MSEWERTKEMRVGESENVSSGNACHLCHTLRIGSSSKTTDMTLSSKFGEKIFAIFLDGITQSSIYQHAGLIWLQNRGDSVAAAASLYGNASTIGLLDLWEGVGVAIAGSGDPATDPRVPDVVIQTVPGVIFTSSKTKIAEHGGFNEDDLHVLLVAHNPRFHAKKVSVPVQTAQIAPSILTALGLNPEELEAVVIEGTSILPELF

pLDDT: mean 76.48, std 17.65, range [27.92, 96.62]